Protein AF-A0A960R6U6-F1 (afdb_monomer_lite)

Structure (mmCIF, N/CA/C/O backbone):
data_AF-A0A960R6U6-F1
#
_entry.id   AF-A0A960R6U6-F1
#
loop_
_atom_site.group_PDB
_atom_site.id
_atom_site.type_symbol
_atom_site.label_atom_id
_atom_site.label_alt_id
_atom_site.label_comp_id
_atom_site.label_asym_id
_atom_site.label_entity_id
_atom_site.label_seq_id
_atom_site.pdbx_PDB_ins_code
_atom_site.Cartn_x
_atom_site.Cartn_y
_atom_site.Cartn_z
_atom_site.occupancy
_atom_site.B_iso_or_equiv
_atom_site.auth_seq_id
_atom_site.auth_comp_id
_atom_site.auth_asym_id
_atom_site.auth_atom_id
_atom_site.pdbx_PDB_model_num
ATOM 1 N N . MET A 1 1 ? -36.074 -12.795 -2.463 1.00 51.84 1 MET A N 1
ATOM 2 C CA . MET A 1 1 ? -34.969 -11.813 -2.503 1.00 51.84 1 MET A CA 1
ATOM 3 C C . MET A 1 1 ? -33.714 -12.574 -2.916 1.00 51.84 1 MET A C 1
ATOM 5 O O . MET A 1 1 ? -33.350 -13.519 -2.230 1.00 51.84 1 MET A O 1
ATOM 9 N N . ASN A 1 2 ? -33.165 -12.317 -4.105 1.00 65.69 2 ASN A N 1
ATOM 10 C CA . ASN A 1 2 ? -32.231 -13.246 -4.756 1.00 65.69 2 ASN A CA 1
ATOM 11 C C . ASN A 1 2 ? -30.844 -13.198 -4.095 1.00 65.69 2 ASN A C 1
ATOM 13 O O . ASN A 1 2 ? -30.129 -12.212 -4.265 1.00 65.69 2 ASN A O 1
ATOM 17 N N . ARG A 1 3 ? -30.434 -14.285 -3.423 1.00 73.38 3 ARG A N 1
ATOM 18 C CA . ARG A 1 3 ? -29.100 -14.463 -2.800 1.00 73.38 3 ARG A CA 1
ATOM 19 C C . ARG A 1 3 ? -27.926 -14.078 -3.715 1.00 73.38 3 ARG A C 1
ATOM 21 O O . ARG A 1 3 ? -26.893 -13.628 -3.241 1.00 73.38 3 ARG A O 1
ATOM 28 N N . PHE A 1 4 ? -28.095 -14.205 -5.031 1.00 72.44 4 PHE A N 1
ATOM 29 C CA . PHE A 1 4 ? -27.105 -13.800 -6.032 1.00 72.44 4 PHE A CA 1
ATOM 30 C C . PHE A 1 4 ? -26.860 -12.278 -6.081 1.00 72.44 4 PHE A C 1
ATOM 32 O O . PHE A 1 4 ? -25.721 -11.839 -6.214 1.00 72.44 4 PHE A O 1
ATOM 39 N N . LEU A 1 5 ? -27.906 -11.459 -5.919 1.00 70.44 5 LEU A N 1
ATOM 40 C CA . LEU A 1 5 ? -27.789 -9.994 -5.875 1.00 70.44 5 LEU A CA 1
ATOM 41 C C . LEU A 1 5 ? -27.146 -9.512 -4.565 1.00 70.44 5 LEU A C 1
ATOM 43 O O . LEU A 1 5 ? -26.402 -8.531 -4.569 1.00 70.44 5 LEU A O 1
ATOM 47 N N . GLU A 1 6 ? -27.399 -10.210 -3.457 1.00 72.00 6 GLU A N 1
ATOM 48 C CA . GLU A 1 6 ? -26.725 -9.966 -2.174 1.00 72.00 6 GLU A CA 1
ATOM 49 C C . GLU A 1 6 ? -25.242 -10.345 -2.246 1.00 72.00 6 GLU A C 1
ATOM 51 O O . GLU A 1 6 ? -24.387 -9.565 -1.823 1.00 72.00 6 GLU A O 1
ATOM 56 N N . PHE A 1 7 ? -24.924 -11.478 -2.881 1.00 69.56 7 PHE A N 1
ATOM 57 C CA . PHE A 1 7 ? -23.548 -11.889 -3.147 1.00 69.56 7 PHE A CA 1
ATOM 58 C C . PHE A 1 7 ? -22.801 -10.847 -3.996 1.00 69.56 7 PHE A C 1
ATOM 60 O O . PHE A 1 7 ? -21.745 -10.372 -3.580 1.00 69.56 7 PHE A O 1
ATOM 67 N N . LEU A 1 8 ? -23.379 -10.386 -5.113 1.00 65.94 8 LEU A N 1
ATOM 68 C CA . LEU A 1 8 ? -22.779 -9.330 -5.944 1.00 65.94 8 LEU A CA 1
ATOM 69 C C . LEU A 1 8 ? -22.563 -8.008 -5.189 1.00 65.94 8 LEU A C 1
ATOM 71 O O . LEU A 1 8 ? -21.566 -7.324 -5.420 1.00 65.94 8 LEU A O 1
ATOM 75 N N . ARG A 1 9 ? -23.466 -7.639 -4.273 1.00 65.69 9 ARG A N 1
ATOM 76 C CA . ARG A 1 9 ? -23.290 -6.446 -3.428 1.00 65.69 9 ARG A CA 1
ATOM 77 C C . ARG A 1 9 ? -22.160 -6.605 -2.412 1.00 65.69 9 ARG A C 1
ATOM 79 O O . ARG A 1 9 ? -21.464 -5.628 -2.146 1.00 65.69 9 ARG A O 1
ATOM 86 N N . SER A 1 10 ? -21.943 -7.811 -1.890 1.00 69.19 10 SER A N 1
ATOM 87 C CA . SER A 1 10 ? -20.867 -8.099 -0.930 1.00 69.19 10 SER A CA 1
ATOM 88 C C . SER A 1 10 ? -19.456 -8.032 -1.541 1.00 69.19 10 SER A C 1
ATOM 90 O O . SER A 1 10 ? -18.484 -7.780 -0.832 1.00 69.19 10 SER A O 1
ATOM 92 N N . ILE A 1 11 ? -19.342 -8.166 -2.868 1.00 68.38 11 ILE A N 1
ATOM 93 C CA . ILE A 1 11 ? -18.068 -8.086 -3.598 1.00 68.38 11 ILE A CA 1
ATOM 94 C C . ILE A 1 11 ? -17.508 -6.653 -3.630 1.00 68.38 11 ILE A C 1
ATOM 96 O O . ILE A 1 11 ? -16.293 -6.476 -3.639 1.00 68.38 11 ILE A O 1
ATOM 100 N N . GLY A 1 12 ? -18.359 -5.620 -3.615 1.00 67.12 12 GLY A N 1
ATOM 101 C CA . GLY A 1 12 ? -17.920 -4.216 -3.682 1.00 67.12 12 GLY A CA 1
ATOM 102 C C . GLY A 1 12 ? -16.898 -3.849 -2.595 1.00 67.12 12 GLY A C 1
ATOM 103 O O . GLY A 1 12 ? -15.771 -3.488 -2.939 1.00 67.12 12 GLY A O 1
ATOM 104 N N . PRO A 1 13 ? -17.238 -4.012 -1.303 1.00 68.00 13 PRO A N 1
ATOM 105 C CA . PRO A 1 13 ? -16.305 -3.797 -0.198 1.00 68.00 13 PRO A CA 1
ATOM 106 C C . PRO A 1 13 ? -15.056 -4.680 -0.286 1.00 68.00 13 PRO A C 1
ATOM 108 O O . PRO A 1 13 ? -13.956 -4.209 -0.010 1.00 68.00 13 PRO A O 1
ATOM 111 N N . ALA A 1 14 ? -15.199 -5.936 -0.724 1.00 69.75 14 ALA A N 1
ATOM 112 C CA . ALA A 1 14 ? -14.076 -6.863 -0.855 1.00 69.75 14 ALA A CA 1
ATOM 113 C C . ALA A 1 14 ? -13.055 -6.404 -1.910 1.00 69.75 14 ALA A C 1
ATOM 115 O O . ALA A 1 14 ? -11.854 -6.492 -1.666 1.00 69.75 14 ALA A O 1
ATOM 116 N N . ILE A 1 15 ? -13.508 -5.856 -3.045 1.00 67.81 15 ILE A N 1
ATOM 117 C CA . ILE A 1 15 ? -12.610 -5.300 -4.069 1.00 67.81 15 ILE A CA 1
ATOM 118 C C . ILE A 1 15 ? -11.857 -4.084 -3.526 1.00 67.81 15 ILE A C 1
ATOM 120 O O . ILE A 1 15 ? -10.665 -3.955 -3.783 1.00 67.81 15 ILE A O 1
ATOM 124 N N . ILE A 1 16 ? -12.514 -3.205 -2.761 1.00 68.44 16 ILE A N 1
ATOM 125 C CA . ILE A 1 16 ? -11.842 -2.040 -2.160 1.00 68.44 16 ILE A CA 1
ATOM 126 C C . ILE A 1 16 ? -10.756 -2.504 -1.185 1.00 68.44 16 ILE A C 1
ATOM 128 O O . ILE A 1 16 ? -9.637 -2.000 -1.228 1.00 68.44 16 ILE A O 1
ATOM 132 N N . VAL A 1 17 ? -11.061 -3.491 -0.338 1.00 71.31 17 VAL A N 1
ATOM 133 C CA . VAL A 1 17 ? -10.084 -4.059 0.600 1.00 71.31 17 VAL A CA 1
ATOM 134 C C . VAL A 1 17 ? -8.921 -4.706 -0.157 1.00 71.31 17 VAL A C 1
ATOM 136 O O . VAL A 1 17 ? -7.767 -4.433 0.162 1.00 71.31 17 VAL A O 1
ATOM 139 N N . ALA A 1 18 ? -9.195 -5.485 -1.205 1.00 70.12 18 ALA A N 1
ATOM 140 C CA . ALA A 1 18 ? -8.156 -6.077 -2.046 1.00 70.12 18 ALA A CA 1
ATOM 141 C C . ALA A 1 18 ? -7.282 -5.011 -2.732 1.00 70.12 18 ALA A C 1
ATOM 143 O O . ALA A 1 18 ? -6.064 -5.144 -2.760 1.00 70.12 18 ALA A O 1
ATOM 144 N N . ALA A 1 19 ? -7.884 -3.927 -3.224 1.00 68.38 19 ALA A N 1
ATOM 145 C CA . ALA A 1 19 ? -7.187 -2.815 -3.867 1.00 68.38 19 ALA A CA 1
ATOM 146 C C . ALA A 1 19 ? -6.224 -2.084 -2.926 1.00 68.38 19 ALA A C 1
ATOM 148 O O . ALA A 1 19 ? -5.118 -1.726 -3.320 1.00 68.38 19 ALA A O 1
ATOM 149 N N . VAL A 1 20 ? -6.648 -1.859 -1.679 1.00 69.56 20 VAL A N 1
ATOM 150 C CA . VAL A 1 20 ? -5.822 -1.199 -0.658 1.00 69.56 20 VAL A CA 1
ATOM 151 C C . VAL A 1 20 ? -4.625 -2.070 -0.279 1.00 69.56 20 VAL A C 1
ATOM 153 O O . VAL A 1 20 ? -3.528 -1.557 -0.064 1.00 69.56 20 VAL A O 1
ATOM 156 N N . VAL A 1 21 ? -4.823 -3.385 -0.212 1.00 70.88 21 VAL A N 1
ATOM 157 C CA . VAL A 1 21 ? -3.780 -4.330 0.197 1.00 70.88 21 VAL A CA 1
ATOM 158 C C . VAL A 1 21 ? -2.798 -4.623 -0.949 1.00 70.88 21 VAL A C 1
ATOM 160 O O . VAL A 1 21 ? -1.582 -4.633 -0.747 1.00 70.88 21 VAL A O 1
ATOM 163 N N . CYS A 1 22 ? -3.296 -4.786 -2.174 1.00 71.06 22 CYS A N 1
ATOM 164 C CA . CYS A 1 22 ? -2.497 -4.933 -3.394 1.00 71.06 22 CYS A CA 1
ATOM 165 C C . CYS A 1 22 ? -2.183 -3.569 -4.031 1.00 71.06 22 CYS A C 1
ATOM 167 O O . CYS A 1 22 ? -2.455 -3.344 -5.210 1.00 71.06 22 CYS A O 1
ATOM 169 N N . GLY A 1 23 ? -1.642 -2.645 -3.234 1.00 75.81 23 GLY A N 1
ATOM 170 C CA . GLY A 1 23 ? -1.253 -1.318 -3.704 1.00 75.81 23 GLY A CA 1
ATOM 171 C C . GLY A 1 23 ? -0.111 -1.332 -4.737 1.00 75.81 23 GLY A C 1
ATOM 172 O O . GLY A 1 23 ? 0.584 -2.335 -4.914 1.00 75.81 23 GLY A O 1
ATOM 173 N N . PRO A 1 24 ? 0.151 -0.194 -5.402 1.00 77.44 24 PRO A N 1
ATOM 174 C CA . PRO A 1 24 ? 1.217 -0.082 -6.400 1.00 77.44 24 PRO A CA 1
ATOM 175 C C . PRO A 1 24 ? 2.609 -0.397 -5.821 1.00 77.44 24 PRO A C 1
ATOM 177 O O . PRO A 1 24 ? 3.451 -0.951 -6.527 1.00 77.44 24 PRO A O 1
ATOM 180 N N . GLY A 1 25 ? 2.840 -0.116 -4.531 1.00 81.69 25 GLY A N 1
ATOM 181 C CA . GLY A 1 25 ? 4.076 -0.472 -3.828 1.00 81.69 25 GLY A CA 1
ATOM 182 C C . GLY A 1 25 ? 4.341 -1.977 -3.786 1.00 81.69 25 GLY A C 1
ATOM 183 O O . GLY A 1 25 ? 5.440 -2.422 -4.123 1.00 81.69 25 GLY A O 1
ATOM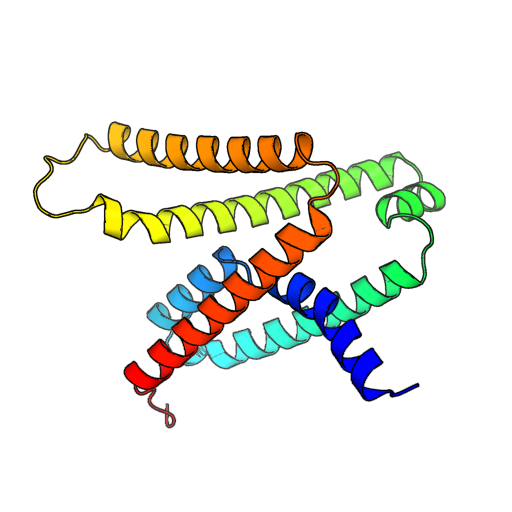 184 N N . SER A 1 26 ? 3.334 -2.781 -3.428 1.00 83.88 26 SER A N 1
ATOM 185 C CA . SER A 1 26 ? 3.486 -4.239 -3.374 1.00 83.88 26 SER A CA 1
ATOM 186 C C . SER A 1 26 ? 3.651 -4.838 -4.769 1.00 83.88 26 SER A C 1
ATOM 188 O O . SER A 1 26 ? 4.494 -5.713 -4.947 1.00 83.88 26 SER A O 1
ATOM 190 N N . MET A 1 27 ? 2.953 -4.304 -5.774 1.00 83.81 27 MET A N 1
ATOM 191 C CA . MET A 1 27 ? 3.121 -4.712 -7.174 1.00 83.81 27 MET A CA 1
ATOM 192 C C . MET A 1 27 ? 4.533 -4.448 -7.704 1.00 83.81 27 MET A C 1
ATOM 194 O O . MET A 1 27 ? 5.126 -5.334 -8.319 1.00 83.81 27 MET A O 1
ATOM 198 N N . LEU A 1 28 ? 5.100 -3.264 -7.441 1.00 85.00 28 LEU A N 1
ATOM 199 C CA . LEU A 1 28 ? 6.473 -2.945 -7.842 1.00 85.00 28 LEU A CA 1
ATOM 200 C C . LEU A 1 28 ? 7.475 -3.906 -7.190 1.00 85.00 28 LEU A C 1
ATOM 202 O O . LEU A 1 28 ? 8.363 -4.428 -7.864 1.00 85.00 28 LEU A O 1
ATOM 206 N N . MET A 1 29 ? 7.318 -4.162 -5.890 1.00 84.50 29 MET A N 1
ATOM 207 C CA . MET A 1 29 ? 8.198 -5.072 -5.158 1.00 84.50 29 MET A CA 1
ATOM 208 C C . MET A 1 29 ? 8.081 -6.511 -5.664 1.00 84.50 29 MET A C 1
ATOM 210 O O . MET A 1 29 ? 9.107 -7.154 -5.865 1.00 84.50 29 MET A O 1
ATOM 214 N N . SER A 1 30 ? 6.872 -7.009 -5.932 1.00 85.31 30 SER A N 1
ATOM 215 C CA . SER A 1 30 ? 6.671 -8.345 -6.506 1.00 85.31 30 SER A CA 1
ATOM 216 C C . SER A 1 30 ? 7.303 -8.476 -7.893 1.00 85.31 30 SER A C 1
ATOM 218 O O . SER A 1 30 ? 8.001 -9.459 -8.142 1.00 85.31 30 SER A O 1
ATOM 220 N N . SER A 1 31 ? 7.143 -7.476 -8.763 1.00 86.44 31 SER A N 1
ATOM 221 C CA . SER A 1 31 ? 7.782 -7.458 -10.087 1.00 86.44 31 SER A CA 1
ATOM 222 C C . SER A 1 31 ? 9.308 -7.415 -9.988 1.00 86.44 31 SER A C 1
ATOM 224 O O . SER A 1 31 ? 9.992 -8.162 -10.683 1.00 86.44 31 SER A O 1
ATOM 226 N N . LYS A 1 32 ? 9.857 -6.594 -9.081 1.00 88.00 32 LYS A N 1
ATOM 227 C CA . LYS A 1 32 ? 11.305 -6.512 -8.842 1.00 88.00 32 LYS A CA 1
ATOM 228 C C . LYS A 1 32 ? 11.863 -7.830 -8.302 1.00 88.00 32 LYS A C 1
ATOM 230 O O . LYS A 1 32 ? 12.899 -8.291 -8.769 1.00 88.00 32 LYS A O 1
ATOM 235 N N . THR A 1 33 ? 11.178 -8.452 -7.347 1.00 87.62 33 THR A N 1
ATOM 236 C CA . THR A 1 33 ? 11.568 -9.758 -6.803 1.00 87.62 33 THR A CA 1
ATOM 237 C C . THR A 1 33 ? 11.526 -10.838 -7.882 1.00 87.62 33 THR A C 1
ATOM 239 O O . THR A 1 33 ? 12.472 -11.613 -7.977 1.00 87.62 33 THR A O 1
ATOM 242 N N . GLY A 1 34 ? 10.495 -10.859 -8.732 1.00 86.69 34 GLY A N 1
ATOM 243 C CA . GLY A 1 34 ? 10.419 -11.783 -9.869 1.00 86.69 34 GLY A CA 1
ATOM 244 C C . GLY A 1 34 ? 11.543 -11.569 -10.887 1.00 86.69 34 GLY A C 1
ATOM 245 O O . GLY A 1 34 ? 12.114 -12.537 -11.376 1.00 86.69 34 GLY A O 1
ATOM 246 N N . ALA A 1 35 ? 11.928 -10.318 -11.149 1.00 87.25 35 ALA A N 1
ATOM 247 C CA . ALA A 1 35 ? 13.044 -10.004 -12.041 1.00 87.25 35 ALA A CA 1
ATOM 248 C C . ALA A 1 35 ? 14.410 -10.451 -11.485 1.00 87.25 35 ALA A C 1
ATOM 250 O O . ALA A 1 35 ? 15.286 -10.827 -12.257 1.00 87.25 35 ALA A O 1
ATOM 251 N N . ILE A 1 36 ? 14.601 -10.411 -10.160 1.00 90.00 36 ILE A N 1
ATOM 252 C CA . ILE A 1 36 ? 15.875 -10.770 -9.513 1.00 90.00 36 ILE A CA 1
ATOM 253 C C . ILE A 1 36 ? 15.976 -12.279 -9.245 1.00 90.00 36 ILE A C 1
ATOM 255 O O . ILE A 1 36 ? 17.023 -12.872 -9.482 1.00 90.00 36 ILE A O 1
ATOM 259 N N . TYR A 1 37 ? 14.910 -12.897 -8.730 1.00 87.06 37 TYR A N 1
ATOM 260 C CA . TYR A 1 37 ? 14.922 -14.278 -8.223 1.00 87.06 37 TYR A CA 1
ATOM 261 C C . TYR A 1 37 ? 14.169 -15.278 -9.114 1.00 87.06 37 TYR A C 1
ATOM 263 O O . TYR A 1 37 ? 14.126 -16.471 -8.800 1.00 87.06 37 TYR A O 1
ATOM 271 N N . GLY A 1 38 ? 13.547 -14.823 -10.206 1.00 85.50 38 GLY A N 1
ATOM 272 C CA . GLY A 1 38 ? 12.728 -15.670 -11.070 1.00 85.50 38 GLY A CA 1
ATOM 273 C C . GLY A 1 38 ? 11.610 -16.374 -10.293 1.00 85.50 38 GLY A C 1
ATOM 274 O O . GLY A 1 38 ? 10.927 -15.773 -9.461 1.00 85.50 38 GLY A O 1
ATOM 275 N N . TYR A 1 39 ? 11.447 -17.675 -10.536 1.00 85.88 39 TYR A N 1
ATOM 276 C CA . TYR A 1 39 ? 10.389 -18.498 -9.937 1.00 85.88 39 TYR A CA 1
ATOM 277 C C . TYR A 1 39 ? 10.690 -19.011 -8.522 1.00 85.88 39 TYR A C 1
ATOM 279 O O . TYR A 1 39 ? 9.791 -19.506 -7.839 1.00 85.88 39 TYR A O 1
ATOM 287 N N . GLN A 1 40 ? 11.918 -18.832 -8.024 1.00 87.06 40 GLN A N 1
ATOM 288 C CA . GLN A 1 40 ? 12.352 -19.390 -6.735 1.00 87.06 40 GLN A CA 1
ATOM 289 C C . GLN A 1 40 ? 11.540 -18.869 -5.538 1.00 87.06 40 GLN A C 1
ATOM 291 O O . GLN A 1 40 ? 11.445 -19.540 -4.512 1.00 87.06 40 GLN A O 1
ATOM 296 N N . MET A 1 41 ? 10.941 -17.680 -5.663 1.00 87.88 41 MET A N 1
ATOM 297 C CA . MET A 1 41 ? 10.210 -17.004 -4.584 1.00 87.88 41 MET A CA 1
ATOM 298 C C . MET A 1 41 ? 8.684 -17.148 -4.686 1.00 87.88 41 MET A C 1
ATOM 300 O O . MET A 1 41 ? 7.964 -16.548 -3.884 1.00 87.88 41 MET A O 1
ATOM 304 N N . ILE A 1 42 ? 8.160 -17.955 -5.621 1.00 87.38 42 ILE A N 1
ATOM 305 C CA . ILE A 1 42 ? 6.705 -18.162 -5.758 1.00 87.38 42 ILE A CA 1
ATOM 306 C C . ILE A 1 42 ? 6.101 -18.712 -4.462 1.00 87.38 42 ILE A C 1
ATOM 308 O O . ILE A 1 42 ? 5.049 -18.245 -4.027 1.00 87.38 42 ILE A O 1
ATOM 312 N N . TRP A 1 43 ? 6.766 -19.665 -3.805 1.00 89.31 43 TRP A N 1
ATOM 313 C CA . TRP A 1 43 ? 6.256 -20.248 -2.561 1.00 89.31 43 TRP A CA 1
ATOM 314 C C . TRP A 1 43 ? 6.121 -19.200 -1.442 1.00 89.31 43 TRP A C 1
ATOM 316 O O . TRP A 1 43 ? 5.160 -19.246 -0.672 1.00 89.31 43 TRP A O 1
ATOM 326 N N . VAL A 1 44 ? 7.027 -18.212 -1.392 1.00 90.38 44 VAL A N 1
ATOM 327 C CA . VAL A 1 44 ? 6.964 -17.089 -0.442 1.00 90.38 44 VAL A CA 1
ATOM 328 C C . VAL A 1 44 ? 5.751 -16.217 -0.740 1.00 90.38 44 VAL A C 1
ATOM 330 O O . VAL A 1 44 ? 5.043 -15.819 0.183 1.00 90.38 44 VAL A O 1
ATOM 333 N N . LEU A 1 45 ? 5.474 -15.951 -2.022 1.00 87.25 45 LEU A N 1
ATOM 334 C CA . LEU A 1 45 ? 4.309 -15.175 -2.447 1.00 87.25 45 LEU A CA 1
ATOM 335 C C . LEU A 1 45 ? 2.997 -15.869 -2.051 1.00 87.25 45 LEU A C 1
ATOM 337 O O . LEU A 1 45 ? 2.093 -15.216 -1.531 1.00 87.25 45 LEU A O 1
ATOM 341 N N . VAL A 1 46 ? 2.910 -17.188 -2.245 1.00 89.88 46 VAL A N 1
ATOM 342 C CA . VAL A 1 46 ? 1.740 -17.990 -1.847 1.00 89.88 46 VAL A CA 1
ATOM 343 C C . VAL A 1 46 ? 1.546 -17.946 -0.331 1.00 89.88 46 VAL A C 1
ATOM 345 O O . VAL A 1 46 ? 0.440 -17.680 0.143 1.00 89.88 46 VAL A O 1
ATOM 348 N N . LEU A 1 47 ? 2.616 -18.143 0.441 1.00 92.56 47 LEU A N 1
ATOM 349 C CA . LEU A 1 47 ? 2.555 -18.079 1.901 1.00 92.56 47 LEU A CA 1
ATOM 350 C C . LEU A 1 47 ? 2.149 -16.679 2.389 1.00 92.56 47 LEU A C 1
ATOM 352 O O . LEU A 1 47 ? 1.274 -16.555 3.248 1.00 92.56 47 LEU A O 1
ATOM 356 N N . ALA A 1 48 ? 2.710 -15.623 1.798 1.00 89.12 48 ALA A N 1
ATOM 357 C CA . ALA A 1 48 ? 2.337 -14.244 2.095 1.00 89.12 48 ALA A CA 1
ATOM 358 C C . ALA A 1 48 ? 0.856 -13.971 1.788 1.00 89.12 48 ALA A C 1
ATOM 360 O O . ALA A 1 48 ? 0.177 -13.336 2.596 1.00 89.12 48 ALA A O 1
ATOM 361 N N . ALA A 1 49 ? 0.328 -14.494 0.677 1.00 87.25 49 ALA A N 1
ATOM 362 C CA . ALA A 1 49 ? -1.081 -14.358 0.316 1.00 87.25 49 ALA A CA 1
ATOM 363 C C . ALA A 1 49 ? -2.013 -15.057 1.322 1.00 87.25 49 ALA A C 1
ATOM 365 O O . ALA A 1 49 ? -3.043 -14.495 1.697 1.00 87.25 49 ALA A O 1
ATOM 366 N N . ILE A 1 50 ? -1.644 -16.243 1.818 1.00 91.00 50 ILE A N 1
ATOM 367 C CA . ILE A 1 50 ? -2.424 -16.970 2.836 1.00 91.00 50 ILE A CA 1
ATOM 368 C C . ILE A 1 50 ? -2.441 -16.208 4.167 1.00 91.00 50 ILE A C 1
ATOM 370 O O . ILE A 1 50 ? -3.499 -16.050 4.791 1.00 91.00 50 ILE A O 1
ATOM 374 N N . LEU A 1 51 ? -1.281 -15.712 4.607 1.00 91.38 51 LEU A N 1
ATOM 375 C CA . LEU A 1 51 ? -1.179 -14.911 5.828 1.00 91.38 51 LEU A CA 1
ATOM 376 C C . LEU A 1 51 ? -2.000 -13.624 5.710 1.00 91.38 51 LEU A C 1
ATOM 378 O O . LEU A 1 51 ? -2.781 -13.296 6.604 1.00 91.38 51 LEU A O 1
ATOM 382 N N . MET A 1 52 ? -1.881 -12.938 4.577 1.00 88.56 52 MET A N 1
ATOM 383 C CA . MET A 1 52 ? -2.641 -11.734 4.262 1.00 88.56 52 MET A CA 1
ATOM 384 C C . MET A 1 52 ? -4.149 -11.991 4.282 1.00 88.56 52 MET A C 1
ATOM 386 O O . MET A 1 52 ? -4.881 -11.263 4.951 1.00 88.56 52 MET A O 1
ATOM 390 N N . TRP A 1 53 ? -4.616 -13.051 3.618 1.00 87.12 53 TRP A N 1
ATOM 391 C CA . TRP A 1 53 ? -6.024 -13.448 3.630 1.00 87.12 53 TRP A CA 1
ATOM 392 C C . TRP A 1 53 ? -6.534 -13.655 5.059 1.00 87.12 53 TRP A C 1
ATOM 394 O O . TRP A 1 53 ? -7.570 -13.113 5.446 1.00 87.12 53 TRP A O 1
ATOM 404 N N . SER A 1 54 ? -5.776 -14.398 5.867 1.00 90.06 54 SER A N 1
ATOM 405 C CA . SER A 1 54 ? -6.133 -14.707 7.255 1.00 90.06 54 SER A CA 1
ATOM 406 C C . SER A 1 54 ? -6.268 -13.435 8.102 1.00 90.06 54 SER A C 1
ATOM 408 O O . SER A 1 54 ? -7.246 -13.274 8.837 1.00 90.06 54 SER A O 1
ATOM 410 N N . MET A 1 55 ? -5.335 -12.491 7.942 1.00 88.94 55 MET A N 1
ATOM 411 C CA . MET A 1 55 ? -5.348 -11.203 8.645 1.00 88.94 55 MET A CA 1
ATOM 412 C C . MET A 1 55 ? -6.500 -10.296 8.204 1.00 88.94 55 MET A C 1
ATOM 414 O O . MET A 1 55 ? -7.132 -9.653 9.047 1.00 88.94 55 MET A O 1
ATOM 418 N N . VAL A 1 56 ? -6.821 -10.262 6.907 1.00 87.94 56 VAL A N 1
ATOM 419 C CA . VAL A 1 56 ? -7.956 -9.485 6.383 1.00 87.94 56 VAL A CA 1
ATOM 420 C C . VAL A 1 56 ? -9.278 -10.034 6.916 1.00 87.94 56 VAL A C 1
ATOM 422 O O . VAL A 1 56 ? -10.117 -9.261 7.378 1.00 87.94 56 VAL A O 1
ATOM 425 N N . VAL A 1 57 ? -9.454 -11.360 6.925 1.00 86.81 57 VAL A N 1
ATOM 426 C CA . VAL A 1 57 ? -10.666 -11.997 7.465 1.00 86.81 57 VAL A CA 1
ATOM 427 C C . VAL A 1 57 ? -10.823 -11.711 8.958 1.00 86.81 57 VAL A C 1
ATOM 429 O O . VAL A 1 57 ? -11.925 -11.382 9.404 1.00 86.81 57 VAL A O 1
ATOM 432 N N . LEU A 1 58 ? -9.740 -11.796 9.734 1.00 89.12 58 LEU A N 1
ATOM 433 C CA . LEU A 1 58 ? -9.766 -11.459 11.157 1.00 89.12 58 LEU A CA 1
ATOM 434 C C . LEU A 1 58 ? -10.127 -9.984 11.378 1.00 89.12 58 LEU A C 1
ATOM 436 O O . LEU A 1 58 ? -11.000 -9.684 12.190 1.00 89.12 58 LEU A O 1
ATOM 440 N N . SER A 1 59 ? -9.514 -9.078 10.617 1.00 86.12 59 SER A N 1
ATOM 441 C CA . SER A 1 59 ? -9.778 -7.636 10.710 1.00 86.12 59 SER A CA 1
ATOM 442 C C . SER A 1 59 ? -11.227 -7.300 10.359 1.00 86.12 59 SER A C 1
ATOM 444 O O . SER A 1 59 ? -11.865 -6.518 11.060 1.00 86.12 59 SER A O 1
ATOM 446 N N . ALA A 1 60 ? -11.780 -7.938 9.322 1.00 84.62 60 ALA A N 1
ATOM 447 C CA . ALA A 1 60 ? -13.180 -7.779 8.942 1.00 84.62 60 ALA A CA 1
ATOM 448 C C . ALA A 1 60 ? -14.129 -8.266 10.048 1.00 84.62 60 ALA A C 1
ATOM 450 O O . ALA A 1 60 ? -15.105 -7.590 10.360 1.00 84.62 60 ALA A O 1
ATOM 451 N N . ARG A 1 61 ? -13.828 -9.406 10.685 1.00 86.69 61 ARG A N 1
ATOM 452 C CA . ARG A 1 61 ? -14.617 -9.911 11.821 1.00 86.69 61 ARG A CA 1
ATOM 453 C C . ARG A 1 61 ? -14.565 -8.959 13.010 1.00 86.69 61 ARG A C 1
ATOM 455 O O . ARG A 1 61 ? -15.613 -8.633 13.557 1.00 86.69 61 ARG A O 1
ATOM 462 N N . LEU A 1 62 ? -13.378 -8.480 13.378 1.00 86.38 62 LEU A N 1
ATOM 463 C CA . LEU A 1 62 ? -13.224 -7.520 14.472 1.00 86.38 62 LEU A CA 1
ATOM 464 C C . LEU A 1 62 ? -13.987 -6.215 14.198 1.00 86.38 62 LEU A C 1
ATOM 466 O O . LEU A 1 62 ? -14.633 -5.696 15.103 1.00 86.38 62 LEU A O 1
ATOM 470 N N . GLY A 1 63 ? -13.974 -5.730 12.953 1.00 84.56 63 GLY A N 1
ATOM 471 C CA . GLY A 1 63 ? -14.710 -4.528 12.550 1.00 84.56 63 GLY A CA 1
ATOM 472 C C . GLY A 1 63 ? -16.236 -4.672 12.552 1.00 84.56 63 GLY A C 1
ATOM 473 O O . GLY A 1 63 ? -16.927 -3.662 12.600 1.00 84.56 63 GLY A O 1
ATOM 474 N N . VAL A 1 64 ? -16.767 -5.899 12.502 1.00 85.31 64 VAL A N 1
ATOM 475 C CA . VAL A 1 64 ? -18.214 -6.168 12.608 1.00 85.31 64 VAL A CA 1
ATOM 476 C C . VAL A 1 64 ? -18.636 -6.434 14.056 1.00 85.31 64 VAL A C 1
ATOM 478 O O . VAL A 1 64 ? -19.761 -6.119 14.428 1.00 85.31 64 VAL A O 1
ATOM 481 N N . VAL A 1 65 ? -17.759 -7.029 14.870 1.00 88.31 65 VAL A N 1
ATOM 482 C CA . VAL A 1 65 ? -18.067 -7.417 16.258 1.00 88.31 65 VAL A CA 1
ATOM 483 C C . VAL A 1 65 ? -17.990 -6.234 17.226 1.00 88.31 65 VAL A C 1
ATOM 485 O O . VAL A 1 65 ? -18.765 -6.183 18.178 1.00 88.31 65 VAL A O 1
ATOM 488 N N . HIS A 1 66 ? -17.063 -5.298 17.015 1.00 83.81 66 HIS A N 1
ATOM 489 C CA . HIS A 1 66 ? -16.897 -4.142 17.894 1.00 83.81 66 HIS A CA 1
ATOM 490 C C . HIS A 1 66 ? -17.646 -2.917 17.359 1.00 83.81 66 HIS A C 1
ATOM 492 O O . HIS A 1 66 ? -17.491 -2.545 16.200 1.00 83.81 66 HIS A O 1
ATOM 498 N N . GLU A 1 67 ? -18.413 -2.249 18.225 1.00 78.44 67 GLU A N 1
ATOM 499 C CA . GLU A 1 67 ? -19.124 -1.004 17.883 1.00 78.44 67 GLU A CA 1
ATOM 500 C C . GLU A 1 67 ? -18.185 0.212 17.792 1.00 78.44 67 GLU A C 1
ATOM 502 O O . GLU A 1 67 ? -18.484 1.197 17.117 1.00 78.44 67 GLU A O 1
ATOM 507 N N . HIS A 1 68 ? -17.028 0.142 18.456 1.00 82.94 68 HIS A N 1
ATOM 508 C CA . HIS A 1 68 ? -16.013 1.191 18.465 1.00 82.94 68 HIS A CA 1
ATOM 509 C C . HIS A 1 68 ? -14.788 0.810 17.628 1.00 82.94 68 HIS A C 1
ATOM 511 O O . HIS A 1 68 ? -14.532 -0.359 17.342 1.00 82.94 68 HIS A O 1
ATOM 517 N N . THR A 1 69 ? -13.976 1.809 17.270 1.00 84.31 69 THR A N 1
ATOM 518 C CA . THR A 1 69 ? -12.700 1.559 16.588 1.00 84.31 69 THR A CA 1
ATOM 519 C C . THR A 1 69 ? -11.767 0.731 17.474 1.00 84.31 69 THR A C 1
ATOM 521 O O . THR A 1 69 ? -11.799 0.830 18.701 1.00 84.31 69 THR A O 1
ATOM 524 N N . LEU A 1 70 ? -10.883 -0.058 16.858 1.00 84.56 70 LEU A N 1
ATOM 525 C CA . LEU A 1 70 ? -9.951 -0.932 17.585 1.00 84.56 70 LEU A CA 1
ATOM 526 C C . LEU A 1 70 ? -9.087 -0.166 18.599 1.00 84.56 70 LEU A C 1
ATOM 528 O O . LEU A 1 70 ? -8.837 -0.651 19.698 1.00 84.56 70 LEU A O 1
ATOM 532 N N . LEU A 1 71 ? -8.671 1.056 18.253 1.00 85.12 71 LEU A N 1
ATOM 533 C CA . LEU A 1 71 ? -7.908 1.935 19.143 1.00 85.12 71 LEU A CA 1
ATOM 534 C C . LEU A 1 71 ? -8.745 2.445 20.322 1.00 85.12 71 LEU A C 1
ATOM 536 O O . LEU A 1 71 ? -8.223 2.585 21.427 1.00 85.12 71 LEU A O 1
ATOM 540 N N . GLN A 1 72 ? -10.036 2.700 20.107 1.00 85.56 72 GLN A N 1
ATOM 541 C CA . GLN A 1 72 ? -10.951 3.116 21.166 1.00 85.56 72 GLN A CA 1
ATOM 542 C C . GLN A 1 72 ? -11.217 1.965 22.141 1.00 85.56 72 GLN A C 1
ATOM 544 O O . GLN A 1 72 ? -11.166 2.160 23.353 1.00 85.56 72 GLN A O 1
ATOM 549 N N . GLU A 1 73 ? -11.431 0.755 21.622 1.00 87.56 73 GLU A N 1
ATOM 550 C CA . GLU A 1 73 ? -11.612 -0.442 22.447 1.00 87.56 73 GLU A CA 1
ATOM 551 C C . GLU A 1 73 ? -10.348 -0.746 23.266 1.00 87.56 73 GLU A C 1
ATOM 553 O O . GLU A 1 73 ? -10.423 -1.066 24.455 1.00 87.56 73 GLU A O 1
ATOM 558 N N . LEU A 1 74 ? -9.172 -0.547 22.663 1.00 87.62 74 LEU A N 1
ATOM 559 C CA . LEU A 1 74 ? -7.889 -0.655 23.348 1.00 87.62 74 LEU A CA 1
ATOM 560 C C . LEU A 1 74 ? -7.749 0.385 24.469 1.00 87.62 74 LEU A C 1
ATOM 562 O O . LEU A 1 74 ? -7.320 0.044 25.572 1.00 87.62 74 LEU A O 1
ATOM 566 N N . ALA A 1 75 ? -8.155 1.633 24.220 1.00 88.62 75 ALA A N 1
ATOM 567 C CA . ALA A 1 75 ? -8.138 2.694 25.225 1.00 88.62 75 ALA A CA 1
ATOM 568 C C . ALA A 1 75 ? -9.093 2.408 26.393 1.00 88.62 75 ALA A C 1
ATOM 570 O O . ALA A 1 75 ? -8.751 2.700 27.539 1.00 88.62 75 ALA A O 1
ATOM 571 N N . ASN A 1 76 ? -10.254 1.814 26.111 1.00 88.38 76 ASN A N 1
ATOM 572 C CA . ASN A 1 76 ? -11.251 1.460 27.120 1.00 88.38 76 ASN A CA 1
ATOM 573 C C . ASN A 1 76 ? -10.790 0.294 28.012 1.00 88.38 76 ASN A C 1
ATOM 575 O O . ASN A 1 76 ? -11.088 0.294 29.204 1.00 88.38 76 ASN A O 1
ATOM 579 N N . ARG A 1 77 ? -10.060 -0.689 27.462 1.00 88.25 77 ARG A N 1
ATOM 580 C CA . ARG A 1 77 ? -9.629 -1.893 28.205 1.00 88.25 77 ARG A CA 1
ATOM 581 C C . ARG A 1 77 ? -8.263 -1.775 28.874 1.00 88.25 77 ARG A C 1
ATOM 583 O O . ARG A 1 77 ? -8.096 -2.266 29.983 1.00 88.25 77 ARG A O 1
ATOM 590 N N . LEU A 1 78 ? -7.285 -1.171 28.197 1.00 87.38 78 LEU A N 1
ATOM 591 C CA . LEU A 1 78 ? -5.888 -1.081 28.657 1.00 87.38 78 LEU A CA 1
ATOM 592 C C . LEU A 1 78 ? -5.467 0.339 29.058 1.00 87.38 78 LEU A C 1
ATOM 594 O O . LEU A 1 78 ? -4.342 0.553 29.510 1.00 87.38 78 LEU A O 1
ATOM 598 N N . GLY A 1 79 ? -6.366 1.312 28.918 1.00 89.06 79 GLY A N 1
ATOM 599 C CA . GLY A 1 79 ? -6.111 2.706 29.245 1.00 89.06 79 GLY A CA 1
ATOM 600 C C . GLY A 1 79 ? -5.515 3.511 28.087 1.00 89.06 79 GLY A C 1
ATOM 601 O O . GLY A 1 79 ? -4.890 3.004 27.152 1.00 89.06 79 GLY A O 1
ATOM 602 N N . ARG A 1 80 ? -5.687 4.834 28.181 1.00 88.94 80 ARG A N 1
ATOM 603 C CA . ARG A 1 80 ? -5.239 5.814 27.178 1.00 88.94 80 ARG A CA 1
ATOM 604 C C . ARG A 1 80 ? -3.731 5.795 26.859 1.00 88.94 80 ARG A C 1
ATOM 606 O O . ARG A 1 80 ? -3.421 5.977 25.683 1.00 88.94 80 ARG A O 1
ATOM 613 N N . PRO A 1 81 ? -2.787 5.582 27.805 1.00 89.75 81 PRO A N 1
ATOM 614 C CA . PRO A 1 81 ? -1.362 5.616 27.463 1.00 89.75 81 PRO A CA 1
ATOM 615 C C . PRO A 1 81 ? -0.940 4.439 26.573 1.00 89.75 81 PRO A C 1
ATOM 617 O O . PRO A 1 81 ? -0.185 4.631 25.623 1.00 89.75 81 PRO A O 1
ATOM 620 N N . VAL A 1 82 ? -1.479 3.239 26.815 1.00 90.38 82 VAL A N 1
ATOM 621 C CA . VAL A 1 82 ? -1.198 2.056 25.984 1.00 90.38 82 VAL A CA 1
ATOM 622 C C . VAL A 1 82 ? -1.796 2.232 24.590 1.00 90.38 82 VAL A C 1
ATOM 624 O O . VAL A 1 82 ? -1.131 1.968 23.590 1.00 90.38 82 VAL A O 1
ATOM 627 N N . ALA A 1 83 ? -3.023 2.753 24.506 1.00 89.81 83 ALA A N 1
ATOM 628 C CA . ALA A 1 83 ? -3.655 3.036 23.223 1.00 89.81 83 ALA A CA 1
ATOM 629 C C . ALA A 1 83 ? -2.903 4.097 22.406 1.00 89.81 83 ALA A C 1
ATOM 631 O O . ALA A 1 83 ? -2.794 3.958 21.190 1.00 89.81 83 ALA A O 1
ATOM 632 N N . ALA A 1 84 ? -2.339 5.119 23.057 1.00 89.75 84 ALA A N 1
ATOM 633 C CA . ALA A 1 84 ? -1.510 6.117 22.388 1.00 89.75 84 ALA A CA 1
ATOM 634 C C . ALA A 1 84 ? -0.218 5.502 21.826 1.00 89.75 84 ALA A C 1
ATOM 636 O O . ALA A 1 84 ? 0.116 5.755 20.671 1.00 89.75 84 ALA A O 1
ATOM 637 N N . LEU A 1 85 ? 0.468 4.650 22.597 1.00 93.44 85 LEU A N 1
ATOM 638 C CA . LEU A 1 85 ? 1.676 3.958 22.135 1.00 93.44 85 LEU A CA 1
ATOM 639 C C . LEU A 1 85 ? 1.389 3.086 20.904 1.00 93.44 85 LEU A C 1
ATOM 641 O O . LEU A 1 85 ? 2.091 3.180 19.896 1.00 93.44 85 LEU A O 1
ATOM 645 N N . VAL A 1 86 ? 0.326 2.278 20.962 1.00 92.12 86 VAL A N 1
ATOM 646 C CA . VAL A 1 86 ? -0.096 1.440 19.831 1.00 92.12 86 VAL A CA 1
ATOM 647 C C . VAL A 1 86 ? -0.528 2.300 18.644 1.00 92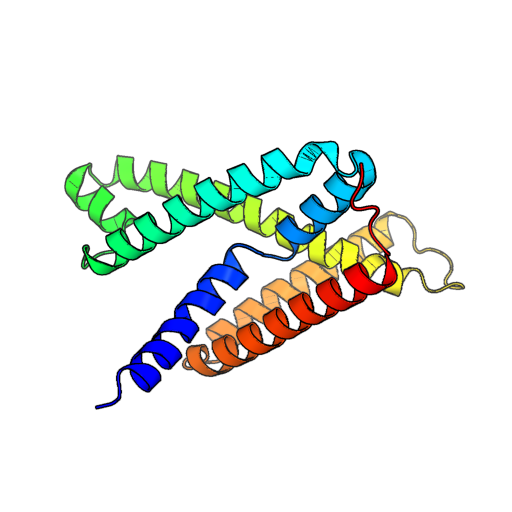.12 86 VAL A C 1
ATOM 649 O O . VAL A 1 86 ? -0.172 1.991 17.511 1.00 92.12 86 VAL A O 1
ATOM 652 N N . GLY A 1 87 ? -1.230 3.408 18.882 1.00 91.81 87 GLY A N 1
ATOM 653 C CA . GLY A 1 87 ? -1.618 4.358 17.840 1.00 91.81 87 GLY A CA 1
ATOM 654 C C . GLY A 1 87 ? -0.420 4.973 17.116 1.00 91.81 87 GLY A C 1
ATOM 655 O O . GLY A 1 87 ? -0.416 5.021 15.888 1.00 91.81 87 GLY A O 1
ATOM 656 N N . ILE A 1 88 ? 0.621 5.377 17.850 1.00 93.12 88 ILE A N 1
ATOM 657 C CA . ILE A 1 88 ? 1.867 5.899 17.268 1.00 93.12 88 ILE A CA 1
ATOM 658 C C . ILE A 1 88 ? 2.558 4.818 16.435 1.00 93.12 88 ILE A C 1
ATOM 660 O O . ILE A 1 88 ? 2.968 5.081 15.306 1.00 93.12 88 ILE A O 1
ATOM 664 N N . PHE A 1 89 ? 2.654 3.593 16.953 1.00 93.81 89 PHE A N 1
ATOM 665 C CA . PHE A 1 89 ? 3.253 2.488 16.208 1.00 93.81 89 PHE A CA 1
ATOM 666 C C . PHE A 1 89 ? 2.487 2.198 14.909 1.00 93.81 89 PHE A C 1
ATOM 668 O O . PHE A 1 89 ? 3.087 2.128 13.839 1.00 93.81 89 PHE A O 1
ATOM 675 N N . LEU A 1 90 ? 1.156 2.110 14.977 1.00 91.75 90 LEU A N 1
ATOM 676 C CA . LEU A 1 90 ? 0.305 1.920 13.801 1.00 91.75 90 LEU A CA 1
ATOM 677 C C . LEU A 1 90 ? 0.457 3.063 12.796 1.00 91.75 90 LEU A C 1
ATOM 679 O O . LEU A 1 90 ? 0.540 2.811 11.595 1.00 91.75 90 LEU A O 1
ATOM 683 N N . PHE A 1 91 ? 0.545 4.305 13.272 1.00 91.94 91 PHE A N 1
ATOM 684 C CA . PHE A 1 91 ? 0.795 5.460 12.417 1.00 91.94 91 PHE A CA 1
ATOM 685 C C . PHE A 1 91 ? 2.121 5.327 11.658 1.00 91.94 91 PHE A C 1
ATOM 687 O O . PHE A 1 91 ? 2.146 5.538 10.448 1.00 91.94 91 PHE A O 1
ATOM 694 N N . LEU A 1 92 ? 3.202 4.918 12.329 1.00 93.31 92 LEU A N 1
ATOM 695 C CA . LEU A 1 92 ? 4.505 4.714 11.687 1.00 93.31 92 LEU A CA 1
ATOM 696 C C . LEU A 1 92 ? 4.469 3.595 10.636 1.00 93.31 92 LEU A C 1
ATOM 698 O O . LEU A 1 92 ? 5.035 3.755 9.555 1.00 93.31 92 LEU A O 1
ATOM 702 N N . VAL A 1 93 ? 3.768 2.493 10.916 1.00 91.25 93 VAL A N 1
ATOM 703 C CA . VAL A 1 93 ? 3.583 1.391 9.954 1.00 91.25 93 VAL A CA 1
ATOM 704 C C . VAL A 1 93 ? 2.839 1.875 8.707 1.00 91.25 93 VAL A C 1
ATOM 706 O O . VAL A 1 93 ? 3.289 1.638 7.584 1.00 91.25 93 VAL A O 1
ATOM 709 N N . VAL A 1 94 ? 1.727 2.592 8.890 1.00 88.88 94 VAL A N 1
ATOM 710 C CA . VAL A 1 94 ? 0.932 3.132 7.777 1.00 88.88 94 VAL A CA 1
ATOM 711 C C . VAL A 1 94 ? 1.725 4.180 6.994 1.00 88.88 94 VAL A C 1
ATOM 713 O O . VAL A 1 94 ? 1.693 4.172 5.763 1.00 88.88 94 VAL A O 1
ATOM 716 N N . ALA A 1 95 ? 2.490 5.035 7.674 1.00 88.94 95 ALA A N 1
ATOM 717 C CA . ALA A 1 95 ? 3.377 5.996 7.025 1.00 88.94 95 ALA A CA 1
ATOM 718 C C . ALA A 1 95 ? 4.436 5.289 6.163 1.00 88.94 95 ALA A C 1
ATOM 720 O O . ALA A 1 95 ? 4.636 5.666 5.009 1.00 88.94 95 ALA A O 1
ATOM 721 N N . GLY A 1 96 ? 5.055 4.217 6.669 1.00 88.44 96 GLY A N 1
ATOM 722 C CA . GLY A 1 96 ? 5.998 3.398 5.900 1.00 88.44 96 GLY A CA 1
ATOM 723 C C . GLY A 1 96 ? 5.360 2.755 4.664 1.00 88.44 96 GLY A C 1
ATOM 724 O O . GLY A 1 96 ? 5.933 2.799 3.572 1.00 88.44 96 GLY A O 1
ATOM 725 N N . PHE A 1 97 ? 4.140 2.229 4.795 1.00 85.38 97 PHE A N 1
ATOM 726 C CA . PHE A 1 97 ? 3.384 1.701 3.655 1.00 85.38 97 PHE A CA 1
ATOM 727 C C . PHE A 1 97 ? 3.094 2.788 2.607 1.00 85.38 97 PHE A C 1
ATOM 729 O O . PHE A 1 97 ? 3.250 2.564 1.405 1.00 85.38 97 PHE A O 1
ATOM 736 N N . GLN A 1 98 ? 2.744 3.998 3.049 1.00 84.94 98 GLN A N 1
ATOM 737 C CA . GLN A 1 98 ? 2.492 5.123 2.152 1.00 84.94 98 GLN A CA 1
ATOM 738 C C . GLN A 1 98 ? 3.757 5.572 1.405 1.00 84.94 98 GLN A C 1
ATOM 740 O O . GLN A 1 98 ? 3.678 5.899 0.219 1.00 84.94 98 GLN A O 1
ATOM 745 N N . VAL A 1 99 ? 4.928 5.535 2.053 1.00 84.94 99 VAL A N 1
ATOM 746 C CA . VAL A 1 99 ? 6.217 5.796 1.388 1.00 84.94 99 VAL A CA 1
ATOM 747 C C . VAL A 1 99 ? 6.441 4.808 0.241 1.00 84.94 99 VAL A C 1
ATOM 749 O O . VAL A 1 99 ? 6.781 5.233 -0.861 1.00 84.94 99 VAL A O 1
ATOM 752 N N . SER A 1 100 ? 6.178 3.514 0.452 1.00 84.31 100 SER A N 1
ATOM 753 C CA . SER A 1 100 ? 6.299 2.497 -0.605 1.00 84.31 100 SER A CA 1
ATOM 754 C C . SER A 1 100 ? 5.389 2.784 -1.808 1.00 84.31 100 SER A C 1
ATOM 756 O O . SER A 1 100 ? 5.835 2.695 -2.953 1.00 84.31 100 SER A O 1
ATOM 758 N N . ASN A 1 101 ? 4.143 3.203 -1.570 1.00 85.19 101 ASN A N 1
ATOM 759 C CA . ASN A 1 101 ? 3.223 3.573 -2.650 1.00 85.19 101 ASN A CA 1
ATOM 760 C C . ASN A 1 101 ? 3.689 4.819 -3.420 1.00 85.19 101 ASN A C 1
ATOM 762 O O . ASN A 1 101 ? 3.582 4.854 -4.645 1.00 85.19 101 ASN A O 1
ATOM 766 N N . ASN A 1 102 ? 4.248 5.815 -2.728 1.00 84.25 102 ASN A N 1
ATOM 767 C CA . ASN A 1 102 ? 4.795 7.013 -3.370 1.00 84.25 102 ASN A CA 1
ATOM 768 C C . ASN A 1 102 ? 6.013 6.681 -4.248 1.00 84.25 102 ASN A C 1
ATOM 770 O O . ASN A 1 102 ? 6.113 7.179 -5.368 1.00 84.25 102 ASN A O 1
ATOM 774 N N . VAL A 1 103 ? 6.903 5.800 -3.781 1.00 84.62 103 VAL A N 1
ATOM 775 C CA . VAL A 1 103 ? 8.044 5.314 -4.579 1.00 84.62 103 VAL A CA 1
ATOM 776 C C . VAL A 1 103 ? 7.566 4.583 -5.834 1.00 84.62 103 VAL A C 1
ATOM 778 O O . VAL A 1 103 ? 8.129 4.782 -6.908 1.00 84.62 103 VAL A O 1
ATOM 781 N N . ALA A 1 104 ? 6.496 3.789 -5.738 1.00 84.12 104 ALA A N 1
ATOM 782 C CA . ALA A 1 104 ? 5.938 3.112 -6.905 1.00 84.12 104 ALA A CA 1
ATOM 783 C C . ALA A 1 104 ? 5.356 4.072 -7.947 1.00 84.12 104 ALA A C 1
ATOM 785 O O . ALA A 1 104 ? 5.533 3.849 -9.143 1.00 84.12 104 ALA A O 1
ATOM 786 N N . ILE A 1 105 ? 4.718 5.164 -7.514 1.00 83.31 105 ILE A N 1
ATOM 787 C CA . ILE A 1 105 ? 4.255 6.216 -8.429 1.00 83.31 105 ILE A CA 1
ATOM 788 C C . ILE A 1 105 ? 5.445 6.860 -9.152 1.00 83.31 105 ILE A C 1
ATOM 790 O O . ILE A 1 105 ? 5.385 7.049 -10.365 1.00 83.31 105 ILE A O 1
ATOM 794 N N . LEU A 1 106 ? 6.536 7.156 -8.439 1.00 81.94 106 LEU A N 1
ATOM 795 C CA . LEU A 1 106 ? 7.742 7.715 -9.057 1.00 81.94 106 LEU A CA 1
ATOM 796 C C . LEU A 1 106 ? 8.346 6.773 -10.101 1.00 81.94 106 LEU A C 1
ATOM 798 O O . LEU A 1 106 ? 8.594 7.206 -11.223 1.00 81.94 106 LEU A O 1
ATOM 802 N N . ALA A 1 107 ? 8.508 5.493 -9.760 1.00 82.75 107 ALA A N 1
ATOM 803 C CA . ALA A 1 107 ? 9.031 4.481 -10.678 1.00 82.75 107 ALA A CA 1
ATOM 804 C C . ALA A 1 107 ? 8.147 4.307 -11.928 1.00 82.75 107 ALA A C 1
ATOM 806 O O . ALA A 1 107 ? 8.647 4.009 -13.007 1.00 82.75 107 ALA A O 1
ATOM 807 N N . ALA A 1 108 ? 6.832 4.516 -11.804 1.00 82.19 108 ALA A N 1
ATOM 808 C CA . ALA A 1 108 ? 5.913 4.468 -12.938 1.00 82.19 108 ALA A CA 1
ATOM 809 C C . ALA A 1 108 ? 6.002 5.710 -13.845 1.00 82.19 108 ALA A C 1
ATOM 811 O O . ALA A 1 108 ? 5.719 5.610 -15.037 1.00 82.19 108 ALA A O 1
ATOM 812 N N . ILE A 1 109 ? 6.368 6.874 -13.299 1.00 79.38 109 ILE A N 1
ATOM 813 C CA . ILE A 1 109 ? 6.465 8.146 -14.036 1.00 79.38 109 ILE A CA 1
ATOM 814 C C . ILE A 1 109 ? 7.849 8.324 -14.677 1.00 79.38 109 ILE A C 1
ATOM 816 O O . ILE A 1 109 ? 7.950 8.944 -15.735 1.00 79.38 109 ILE A O 1
ATOM 820 N N . GLU A 1 110 ? 8.902 7.777 -14.068 1.00 77.94 110 GLU A N 1
ATOM 821 C CA . GLU A 1 110 ? 10.295 7.912 -14.513 1.00 77.94 110 GLU A CA 1
ATOM 822 C C . GLU A 1 110 ? 10.499 7.628 -16.017 1.00 77.94 110 GLU A C 1
ATOM 824 O O . GLU A 1 110 ? 11.015 8.522 -16.694 1.00 77.94 110 GLU A O 1
ATOM 829 N N . PRO A 1 111 ? 9.975 6.532 -16.608 1.00 78.06 111 PRO A N 1
ATOM 830 C CA . PRO A 1 111 ? 10.114 6.273 -18.046 1.00 78.06 111 PRO A CA 1
ATOM 831 C C . PRO A 1 111 ? 9.491 7.350 -18.950 1.00 78.06 111 PRO A C 1
ATOM 833 O O . PRO A 1 111 ? 9.901 7.520 -20.095 1.00 78.06 111 PRO A O 1
ATOM 836 N N . PHE A 1 112 ? 8.491 8.090 -18.462 1.00 73.62 112 PHE A N 1
ATOM 837 C CA . PHE A 1 112 ? 7.835 9.161 -19.220 1.00 73.62 112 PHE A CA 1
ATOM 838 C C . PHE A 1 112 ? 8.572 10.501 -19.116 1.00 73.62 112 PHE A C 1
ATOM 840 O O . PHE A 1 112 ? 8.414 11.354 -19.992 1.00 73.62 112 PHE A O 1
ATOM 847 N N . LEU A 1 113 ? 9.370 10.693 -18.060 1.00 68.81 113 LEU A N 1
ATOM 848 C CA . LEU A 1 113 ? 10.194 11.888 -17.861 1.00 68.81 113 LEU A CA 1
ATOM 849 C C . LEU A 1 113 ? 11.525 11.811 -18.621 1.00 68.81 113 LEU A C 1
ATOM 851 O O . LEU A 1 113 ? 12.112 12.847 -18.918 1.00 68.81 113 LEU A O 1
ATOM 855 N N . GLU A 1 114 ? 11.983 10.608 -18.965 1.00 65.38 114 GLU A N 1
ATOM 856 C CA . GLU A 1 114 ? 13.250 10.355 -19.668 1.00 65.38 114 GLU A CA 1
ATOM 857 C C . GLU A 1 114 ? 13.184 10.509 -21.193 1.00 65.38 114 GLU A C 1
ATOM 859 O O . GLU A 1 114 ? 14.085 10.060 -21.898 1.00 65.38 114 GLU A O 1
ATOM 864 N N . LYS A 1 115 ? 12.142 11.160 -21.723 1.00 56.59 115 LYS A N 1
ATOM 865 C CA . LYS A 1 115 ? 11.939 11.318 -23.169 1.00 56.59 115 LYS A CA 1
ATOM 866 C C . LYS A 1 115 ? 13.212 11.850 -23.854 1.00 56.59 115 LYS A C 1
ATOM 868 O O . LYS A 1 115 ? 13.656 12.966 -23.570 1.00 56.59 115 LYS A O 1
ATOM 873 N N . GLU A 1 116 ? 13.771 11.020 -24.742 1.00 51.22 116 GLU A N 1
ATOM 874 C CA . GLU A 1 116 ? 14.998 11.246 -25.514 1.00 51.22 116 GLU A CA 1
ATOM 875 C C . GLU A 1 116 ? 15.063 12.684 -26.059 1.00 51.22 116 GLU A C 1
ATOM 877 O O . GLU A 1 116 ? 14.258 13.074 -26.904 1.00 51.22 116 GLU A O 1
ATOM 882 N N . GLY A 1 117 ? 16.015 13.487 -25.571 1.00 54.34 117 GLY A N 1
ATOM 883 C CA . GLY A 1 117 ? 16.349 14.790 -26.165 1.00 54.34 117 GLY A CA 1
ATOM 884 C C . GLY A 1 117 ? 16.286 16.014 -25.248 1.00 54.34 117 GLY A C 1
ATOM 885 O O . GLY A 1 117 ? 16.714 17.086 -25.666 1.00 54.34 117 GLY A O 1
ATOM 886 N N . SER A 1 118 ? 15.823 15.899 -24.000 1.00 52.16 118 SER A N 1
ATOM 887 C CA . SER A 1 118 ? 15.977 16.998 -23.033 1.00 52.16 118 SER A CA 1
ATOM 888 C C . SER A 1 118 ? 17.327 16.883 -22.329 1.00 52.16 118 SER A C 1
ATOM 890 O O . SER A 1 118 ? 17.598 15.873 -21.682 1.00 52.16 118 SER A O 1
ATOM 892 N N . THR A 1 119 ? 18.177 17.907 -22.449 1.00 52.16 119 THR A N 1
ATOM 893 C CA . THR A 1 119 ? 19.385 18.075 -21.626 1.00 52.16 119 THR A CA 1
ATOM 894 C C . THR A 1 119 ? 19.014 17.806 -20.177 1.00 52.16 119 THR A C 1
ATOM 896 O O . THR A 1 119 ? 18.198 18.543 -19.619 1.00 52.16 119 THR A O 1
ATOM 899 N N . ALA A 1 120 ? 19.542 16.719 -19.612 1.00 53.72 120 ALA A N 1
ATOM 900 C CA . ALA A 1 120 ? 19.188 16.267 -18.278 1.00 53.72 120 ALA A CA 1
ATOM 901 C C . ALA A 1 120 ? 19.256 17.458 -17.309 1.00 53.72 120 ALA A C 1
ATOM 903 O O . ALA A 1 120 ? 20.332 18.048 -17.168 1.00 53.72 120 ALA A O 1
ATOM 904 N N . PRO A 1 121 ? 18.148 17.859 -16.655 1.00 55.66 121 PRO A N 1
ATOM 905 C CA . PRO A 1 121 ? 18.276 18.769 -15.535 1.00 55.66 121 PRO A CA 1
ATOM 906 C C . PRO A 1 121 ? 19.200 18.089 -14.522 1.00 55.66 121 PRO A C 1
ATOM 908 O O . PRO A 1 121 ? 19.146 16.865 -14.360 1.00 55.66 121 PRO A O 1
ATOM 911 N N . ALA A 1 122 ? 20.084 18.870 -13.892 1.00 62.50 122 ALA A N 1
ATOM 912 C CA . ALA A 1 122 ? 20.993 18.389 -12.855 1.00 62.50 122 ALA A CA 1
ATOM 913 C C . ALA A 1 122 ? 20.252 17.451 -11.885 1.00 62.50 122 ALA A C 1
ATOM 915 O O . ALA A 1 122 ? 19.049 17.616 -11.674 1.00 62.50 122 ALA A O 1
ATOM 916 N N . LEU A 1 123 ? 20.948 16.474 -11.295 1.00 62.53 123 LEU A N 1
ATOM 917 C CA . LEU A 1 123 ? 20.370 15.486 -10.366 1.00 62.53 123 LEU A CA 1
ATOM 918 C C . LEU A 1 123 ? 19.405 16.132 -9.348 1.00 62.53 123 LEU A C 1
ATOM 920 O O . LEU A 1 123 ? 18.327 15.607 -9.082 1.00 62.53 123 LEU A O 1
ATOM 924 N N . GLU A 1 124 ? 19.750 17.330 -8.877 1.00 64.12 124 GLU A N 1
ATOM 925 C CA . GLU A 1 124 ? 18.938 18.172 -7.994 1.00 64.12 124 GLU A CA 1
ATOM 926 C C . GLU A 1 124 ? 17.588 18.597 -8.602 1.00 64.12 124 GLU A C 1
ATOM 928 O O . GLU A 1 124 ? 16.557 18.513 -7.938 1.00 64.12 124 GLU A O 1
ATOM 933 N N . GLY A 1 125 ? 17.556 18.989 -9.878 1.00 67.62 125 GLY A N 1
ATOM 934 C CA . GLY A 1 125 ? 16.335 19.345 -10.603 1.00 67.62 125 GLY A CA 1
ATOM 935 C C . GLY A 1 125 ? 15.410 18.151 -10.861 1.00 67.62 125 GLY A C 1
ATOM 936 O O . GLY A 1 125 ? 14.189 18.305 -10.807 1.00 67.62 125 GLY A O 1
ATOM 937 N N . ARG A 1 126 ? 15.964 16.946 -11.072 1.00 67.75 126 ARG A N 1
ATOM 938 C CA . ARG A 1 126 ? 15.165 15.708 -11.211 1.00 67.75 126 ARG A CA 1
ATOM 939 C C . ARG A 1 126 ? 14.500 15.333 -9.886 1.00 67.75 126 ARG A C 1
ATOM 941 O O . ARG A 1 126 ? 13.297 15.079 -9.860 1.00 67.75 126 ARG A O 1
ATOM 948 N N . VAL A 1 127 ? 15.255 15.373 -8.788 1.00 70.56 127 VAL A N 1
ATOM 949 C CA . VAL A 1 127 ? 14.738 15.088 -7.439 1.00 70.56 127 VAL A CA 1
ATOM 950 C C . VAL A 1 127 ? 13.698 16.131 -7.018 1.00 70.56 127 VAL A C 1
ATOM 952 O O . VAL A 1 127 ? 12.633 15.766 -6.523 1.00 70.56 127 VAL A O 1
ATOM 955 N N . ALA A 1 128 ? 13.944 17.418 -7.278 1.00 72.88 128 ALA A N 1
ATOM 956 C CA . ALA A 1 128 ? 12.987 18.482 -6.975 1.00 72.88 128 ALA A CA 1
ATOM 957 C C . ALA A 1 128 ? 11.664 18.316 -7.741 1.00 72.88 128 ALA A C 1
ATOM 959 O O . ALA A 1 128 ? 10.592 18.500 -7.163 1.00 72.88 128 ALA A O 1
ATOM 960 N N . LEU A 1 129 ? 11.719 17.913 -9.016 1.00 75.75 129 LEU A N 1
ATOM 961 C CA . LEU A 1 129 ? 10.527 17.651 -9.825 1.00 75.75 129 LEU A CA 1
ATOM 962 C C . LEU A 1 129 ? 9.753 16.421 -9.326 1.00 75.75 129 LEU A C 1
ATOM 964 O O . LEU A 1 129 ? 8.532 16.483 -9.191 1.00 75.75 129 LEU A O 1
ATOM 968 N N . GLN A 1 130 ? 10.446 15.332 -8.984 1.00 75.19 130 GLN A N 1
ATOM 969 C CA . GLN A 1 130 ? 9.834 14.133 -8.399 1.00 75.19 130 GLN A CA 1
ATOM 970 C C . GLN A 1 130 ? 9.139 14.437 -7.062 1.00 75.19 130 GLN A C 1
ATOM 972 O O . GLN A 1 130 ? 7.983 14.056 -6.860 1.00 75.19 130 GLN A O 1
ATOM 977 N N . ILE A 1 131 ? 9.807 15.177 -6.171 1.00 78.25 131 ILE A N 1
ATOM 978 C CA . ILE A 1 131 ? 9.224 15.625 -4.898 1.00 78.25 131 ILE A CA 1
ATOM 979 C C . ILE A 1 131 ? 8.030 16.551 -5.161 1.00 78.25 131 ILE A C 1
ATOM 981 O O . ILE A 1 131 ? 6.980 16.376 -4.545 1.00 78.25 131 ILE A O 1
ATOM 985 N N . GLY A 1 132 ? 8.151 17.487 -6.106 1.00 81.69 132 GLY A N 1
ATOM 986 C CA . GLY A 1 132 ? 7.075 18.401 -6.489 1.00 81.69 132 GLY A CA 1
ATOM 987 C C . GLY A 1 132 ? 5.815 17.673 -6.960 1.00 81.69 132 GLY A C 1
ATOM 988 O O . GLY A 1 132 ? 4.719 17.993 -6.499 1.00 81.69 132 GLY A O 1
ATOM 989 N N . ILE A 1 133 ? 5.964 16.646 -7.804 1.00 81.75 133 ILE A N 1
ATOM 990 C CA . ILE A 1 133 ? 4.850 15.803 -8.268 1.00 81.75 133 ILE A CA 1
ATOM 991 C C . ILE A 1 133 ? 4.194 15.068 -7.094 1.00 81.75 133 ILE A C 1
ATOM 993 O O . ILE A 1 133 ? 2.967 15.063 -6.987 1.00 81.75 133 ILE A O 1
ATOM 997 N N . LEU A 1 134 ? 4.983 14.475 -6.192 1.00 82.94 134 LEU A N 1
ATOM 998 C CA . LEU A 1 134 ? 4.444 13.750 -5.038 1.00 82.94 134 LEU A CA 1
ATOM 999 C C . LEU A 1 134 ? 3.690 14.666 -4.075 1.00 82.94 134 LEU A C 1
ATOM 1001 O O . LEU A 1 134 ? 2.597 14.312 -3.625 1.00 82.94 134 LEU A O 1
ATOM 1005 N N . VAL A 1 135 ? 4.257 15.832 -3.760 1.00 83.94 135 VAL A N 1
ATOM 1006 C CA . VAL A 1 135 ? 3.619 16.821 -2.883 1.00 83.94 135 VAL A CA 1
ATOM 1007 C C . VAL A 1 135 ? 2.327 17.316 -3.521 1.00 83.94 135 VAL A C 1
ATOM 1009 O O . VAL A 1 135 ? 1.287 17.300 -2.863 1.00 83.94 135 VAL A O 1
ATOM 1012 N N . PHE A 1 136 ? 2.359 17.676 -4.807 1.00 86.75 136 PHE A N 1
ATOM 1013 C CA . PHE A 1 136 ? 1.170 18.099 -5.542 1.00 86.75 136 PHE A CA 1
ATOM 1014 C C . PHE A 1 136 ? 0.074 17.029 -5.509 1.00 86.75 136 PHE A C 1
ATOM 1016 O O . PHE A 1 136 ? -1.066 17.336 -5.168 1.00 86.75 136 PHE A O 1
ATOM 1023 N N . LEU A 1 137 ? 0.413 15.771 -5.800 1.00 83.25 137 LEU A N 1
ATOM 1024 C CA . LEU A 1 137 ? -0.551 14.673 -5.837 1.00 83.25 137 LEU A CA 1
ATOM 1025 C C . LEU A 1 137 ? -1.165 14.408 -4.455 1.00 83.25 137 LEU A C 1
ATOM 1027 O O . LEU A 1 137 ? -2.383 14.273 -4.347 1.00 83.25 137 LEU A O 1
ATOM 1031 N N . ASN A 1 138 ? -0.359 14.398 -3.389 1.00 83.38 138 ASN A N 1
ATOM 1032 C CA . ASN A 1 138 ? -0.863 14.209 -2.025 1.00 83.38 138 ASN A CA 1
ATOM 1033 C C . ASN A 1 138 ? -1.760 15.375 -1.580 1.00 83.38 138 ASN A C 1
ATOM 1035 O O . ASN A 1 138 ? -2.852 15.145 -1.060 1.00 83.38 138 ASN A O 1
ATOM 1039 N N . VAL A 1 139 ? -1.349 16.623 -1.831 1.00 84.94 139 VAL A N 1
ATOM 1040 C CA . VAL A 1 139 ? -2.153 17.814 -1.508 1.00 84.94 139 VAL A CA 1
ATOM 1041 C C . VAL A 1 139 ? -3.450 17.830 -2.313 1.00 84.94 139 VAL A C 1
ATOM 1043 O O . VAL A 1 139 ? -4.507 18.120 -1.755 1.00 84.94 139 VAL A O 1
ATOM 1046 N N . PHE A 1 140 ? -3.401 17.467 -3.595 1.00 85.50 140 PHE A N 1
ATOM 1047 C CA . PHE A 1 140 ? -4.581 17.357 -4.447 1.00 85.50 140 PHE A CA 1
ATOM 1048 C C . PHE A 1 140 ? -5.574 16.324 -3.904 1.00 85.50 140 PHE A C 1
ATOM 1050 O O . PHE A 1 140 ? -6.760 16.626 -3.773 1.00 85.50 140 PHE A O 1
ATOM 1057 N N . VAL A 1 141 ? -5.101 15.136 -3.517 1.00 80.62 141 VAL A N 1
ATOM 1058 C CA . VAL A 1 141 ? -5.950 14.094 -2.919 1.00 80.62 141 VAL A CA 1
ATOM 1059 C C . VAL A 1 141 ? -6.592 14.586 -1.619 1.00 80.62 141 VAL A C 1
ATOM 1061 O O . VAL A 1 141 ? -7.805 14.447 -1.451 1.00 80.62 141 VAL A O 1
ATOM 1064 N N . ILE A 1 142 ? -5.819 15.217 -0.729 1.00 82.62 142 ILE A N 1
ATOM 1065 C CA . ILE A 1 142 ? -6.339 15.783 0.527 1.00 82.62 142 ILE A CA 1
ATOM 1066 C C . ILE A 1 142 ? -7.392 16.861 0.241 1.00 82.62 142 ILE A C 1
ATOM 1068 O O . ILE A 1 142 ? -8.470 16.839 0.837 1.00 82.62 142 ILE A O 1
ATOM 1072 N N . ALA A 1 143 ? -7.115 17.771 -0.695 1.00 84.25 143 ALA A N 1
ATOM 1073 C CA . ALA A 1 143 ? -8.026 18.846 -1.073 1.00 84.25 143 ALA A CA 1
ATOM 1074 C C . ALA A 1 143 ? -9.343 18.302 -1.640 1.00 84.25 143 ALA A C 1
ATOM 1076 O O . ALA A 1 143 ? -10.415 18.784 -1.276 1.00 84.25 143 ALA A O 1
ATOM 1077 N N . VAL A 1 144 ? -9.285 17.268 -2.483 1.00 81.00 144 VAL A N 1
ATOM 1078 C CA . VAL A 1 144 ? -10.475 16.596 -3.019 1.00 81.00 144 VAL A CA 1
ATOM 1079 C C . VAL A 1 144 ? -11.290 15.968 -1.886 1.00 81.00 144 VAL A C 1
ATOM 1081 O O . VAL A 1 144 ? -12.494 16.220 -1.807 1.00 81.00 144 VAL A O 1
ATOM 1084 N N . ILE A 1 145 ? -10.649 15.234 -0.970 1.00 78.25 145 ILE A N 1
ATOM 1085 C CA . ILE A 1 145 ? -11.324 14.592 0.171 1.00 78.25 145 ILE A CA 1
ATOM 1086 C C . ILE A 1 145 ? -12.018 15.623 1.072 1.00 78.25 145 ILE A C 1
ATOM 1088 O O . ILE A 1 145 ? -13.172 15.424 1.448 1.00 78.25 145 ILE A O 1
ATOM 1092 N N . TYR A 1 146 ? -11.356 16.743 1.376 1.00 76.88 146 TYR A N 1
ATOM 1093 C CA . TYR A 1 146 ? -11.927 17.800 2.219 1.00 76.88 146 TYR A CA 1
ATOM 1094 C C . TYR A 1 146 ? -13.019 18.618 1.516 1.00 76.88 146 TYR A C 1
ATOM 1096 O O . TYR A 1 146 ? -13.933 19.124 2.167 1.00 76.88 146 TYR A O 1
ATOM 1104 N N . ARG A 1 147 ? -12.940 18.773 0.188 1.00 77.12 147 ARG A N 1
ATOM 1105 C CA . ARG A 1 147 ? -13.881 19.603 -0.580 1.00 77.12 147 ARG A CA 1
ATOM 1106 C C . ARG A 1 147 ? -15.209 18.900 -0.851 1.00 77.12 147 ARG A C 1
ATOM 1108 O O . ARG A 1 147 ? -16.236 19.577 -0.924 1.00 77.12 147 ARG A O 1
ATOM 1115 N N . PHE A 1 148 ? -15.204 17.579 -1.015 1.00 72.38 148 PHE A N 1
ATOM 1116 C CA . PHE A 1 148 ? -16.384 16.814 -1.412 1.00 72.38 148 PHE A CA 1
ATOM 1117 C C . PHE A 1 148 ? -16.811 15.836 -0.303 1.00 72.38 148 PHE A C 1
ATOM 1119 O O . PHE A 1 148 ? -16.278 14.741 -0.167 1.00 72.38 148 PHE A O 1
ATOM 1126 N N . GLY A 1 149 ? -17.854 16.188 0.455 1.00 65.12 149 GLY A N 1
ATOM 1127 C CA . GLY A 1 149 ? -18.362 15.360 1.563 1.00 65.12 149 GLY A CA 1
ATOM 1128 C C . GLY A 1 149 ? -19.021 14.024 1.167 1.00 65.12 149 GLY A C 1
ATOM 1129 O O . GLY A 1 149 ? -19.318 13.220 2.039 1.00 65.12 149 GLY A O 1
ATOM 1130 N N . ASN A 1 150 ? -19.247 13.756 -0.129 1.00 66.25 150 ASN A N 1
ATOM 1131 C CA . ASN A 1 150 ? -19.949 12.559 -0.638 1.00 66.25 150 ASN A CA 1
ATOM 1132 C C . ASN A 1 150 ? -19.104 11.714 -1.619 1.00 66.25 150 ASN A C 1
ATOM 1134 O O . ASN A 1 150 ? -19.624 11.113 -2.563 1.00 66.25 150 ASN A O 1
ATOM 1138 N N . LEU A 1 151 ? -17.786 11.648 -1.412 1.00 68.00 151 LEU A N 1
ATOM 1139 C CA . LEU A 1 151 ? -16.857 10.965 -2.324 1.00 68.00 151 LEU A CA 1
ATOM 1140 C C . LEU A 1 151 ? -16.854 9.443 -2.256 1.00 68.00 151 LEU A C 1
ATOM 1142 O O . LEU A 1 151 ? -16.296 8.821 -3.155 1.00 68.00 151 LEU A O 1
ATOM 1146 N N . TYR A 1 152 ? -17.486 8.833 -1.255 1.00 68.56 152 TYR A N 1
ATOM 1147 C CA . TYR A 1 152 ? -17.373 7.388 -1.059 1.00 68.56 152 TYR A CA 1
ATOM 1148 C C . TYR A 1 152 ? -17.780 6.594 -2.310 1.00 68.56 152 TYR A C 1
ATOM 1150 O O . TYR A 1 152 ? -16.998 5.803 -2.827 1.00 68.56 152 TYR A O 1
ATOM 1158 N N . LYS A 1 153 ? -18.969 6.868 -2.868 1.00 71.00 153 LYS A N 1
ATOM 1159 C CA . LYS A 1 153 ? -19.474 6.141 -4.047 1.00 71.00 153 LYS A CA 1
ATOM 1160 C C . LYS A 1 153 ? -18.675 6.433 -5.332 1.00 71.00 153 LYS A C 1
ATOM 1162 O O . LYS A 1 153 ? -18.398 5.478 -6.059 1.00 71.00 153 LYS A O 1
ATOM 1167 N N . PRO A 1 154 ? -18.329 7.695 -5.669 1.00 78.06 154 PRO A N 1
ATOM 1168 C CA . PRO A 1 154 ? -17.467 7.983 -6.817 1.00 78.06 154 PRO A CA 1
ATOM 1169 C C . PRO A 1 154 ? -16.072 7.361 -6.703 1.00 78.06 154 PRO A C 1
ATOM 1171 O O . PRO A 1 154 ? -15.621 6.723 -7.652 1.00 78.06 154 PRO A O 1
ATOM 1174 N N . VAL A 1 155 ? -15.417 7.497 -5.545 1.00 75.81 155 VAL A N 1
ATOM 1175 C CA . VAL A 1 155 ? -14.064 6.971 -5.303 1.00 75.81 155 VAL A CA 1
ATOM 1176 C C . VAL A 1 155 ? -14.065 5.450 -5.334 1.00 75.81 155 VAL A C 1
ATOM 1178 O O . VAL A 1 155 ? -13.210 4.862 -5.985 1.00 75.81 155 VAL A O 1
ATOM 1181 N N . GLU A 1 156 ? -15.063 4.801 -4.733 1.00 75.38 156 GLU A N 1
ATOM 1182 C CA . GLU A 1 156 ? -15.232 3.351 -4.832 1.00 75.38 156 GLU A CA 1
ATOM 1183 C C . GLU A 1 156 ? -15.342 2.894 -6.297 1.00 75.38 156 GLU A C 1
ATOM 1185 O O . GLU A 1 156 ? -14.699 1.922 -6.696 1.00 75.38 156 GLU A O 1
ATOM 1190 N N . ARG A 1 157 ? -16.161 3.565 -7.120 1.00 77.31 157 ARG A N 1
ATOM 1191 C CA . ARG A 1 157 ? -16.302 3.199 -8.541 1.00 77.31 157 ARG A CA 1
ATOM 1192 C C . ARG A 1 157 ? -15.004 3.409 -9.315 1.00 77.31 157 ARG A C 1
ATOM 1194 O O . ARG A 1 157 ? -14.652 2.548 -10.118 1.00 77.31 157 ARG A O 1
ATOM 1201 N N . LEU A 1 158 ? -14.301 4.509 -9.052 1.00 82.00 158 LEU A N 1
ATOM 1202 C CA . LEU A 1 158 ? -13.008 4.804 -9.662 1.00 82.00 158 LEU A CA 1
ATOM 1203 C C . LEU A 1 158 ? -11.963 3.744 -9.290 1.00 82.00 158 LEU A C 1
ATOM 1205 O O . LEU A 1 158 ? -11.323 3.190 -10.178 1.00 82.00 158 LEU A O 1
ATOM 1209 N N . LEU A 1 159 ? -11.840 3.411 -8.001 1.00 77.81 159 LEU A N 1
ATOM 1210 C CA . LEU A 1 159 ? -10.910 2.392 -7.508 1.00 77.81 159 LEU A CA 1
ATOM 1211 C C . LEU A 1 159 ? -11.189 1.026 -8.135 1.00 77.81 159 LEU A C 1
ATOM 1213 O O . LEU A 1 159 ? -10.261 0.384 -8.616 1.00 77.81 159 LEU A O 1
ATOM 1217 N N . LYS A 1 160 ? -12.460 0.607 -8.212 1.00 76.88 160 LYS A N 1
ATOM 1218 C CA . LYS A 1 160 ? -12.835 -0.642 -8.899 1.00 76.88 160 LYS A CA 1
ATOM 1219 C C . LYS A 1 160 ? -12.393 -0.641 -10.366 1.00 76.88 160 LYS A C 1
ATOM 1221 O O . LYS A 1 160 ? -11.888 -1.655 -10.840 1.00 76.88 160 LYS A O 1
ATOM 1226 N N . GLY A 1 161 ? -12.548 0.488 -11.062 1.00 82.50 161 GLY A N 1
ATOM 1227 C CA . GLY A 1 161 ? -12.099 0.647 -12.447 1.00 82.50 161 GLY A CA 1
ATOM 1228 C C . GLY A 1 161 ? -10.580 0.551 -12.598 1.00 82.50 161 GLY A C 1
ATOM 1229 O O . GLY A 1 161 ? -10.099 -0.207 -13.436 1.00 82.50 161 GLY A O 1
ATOM 1230 N N . ILE A 1 162 ? -9.825 1.265 -11.757 1.00 82.00 162 ILE A N 1
ATOM 1231 C CA . ILE A 1 162 ? -8.354 1.253 -11.783 1.00 82.00 162 ILE A CA 1
ATOM 1232 C C . ILE A 1 162 ? -7.816 -0.147 -11.468 1.00 82.00 162 ILE A C 1
ATOM 1234 O O . ILE A 1 162 ? -6.934 -0.636 -12.164 1.00 82.00 162 ILE A O 1
ATOM 1238 N N . VAL A 1 163 ? -8.365 -0.827 -10.463 1.00 80.88 163 VAL A N 1
ATOM 1239 C CA . VAL A 1 163 ? -7.924 -2.179 -10.080 1.00 80.88 163 VAL A CA 1
ATOM 1240 C C . VAL A 1 163 ? -8.178 -3.175 -11.202 1.00 80.88 163 VAL A C 1
ATOM 1242 O O . VAL A 1 163 ? -7.295 -3.964 -11.531 1.00 80.88 163 VAL A O 1
ATOM 1245 N N . LEU A 1 164 ? -9.359 -3.117 -11.822 1.00 82.62 164 LEU A N 1
ATOM 1246 C CA . LEU A 1 164 ? -9.678 -3.975 -12.957 1.00 82.62 164 LEU A CA 1
ATOM 1247 C C . LEU A 1 164 ? -8.705 -3.736 -14.116 1.00 82.62 164 LEU A C 1
ATOM 1249 O O . LEU A 1 164 ? -8.196 -4.697 -14.687 1.00 82.62 164 LEU A O 1
AT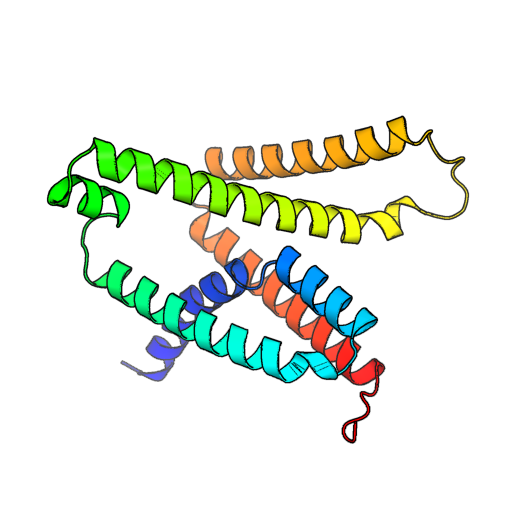OM 1253 N N . LEU A 1 165 ? -8.4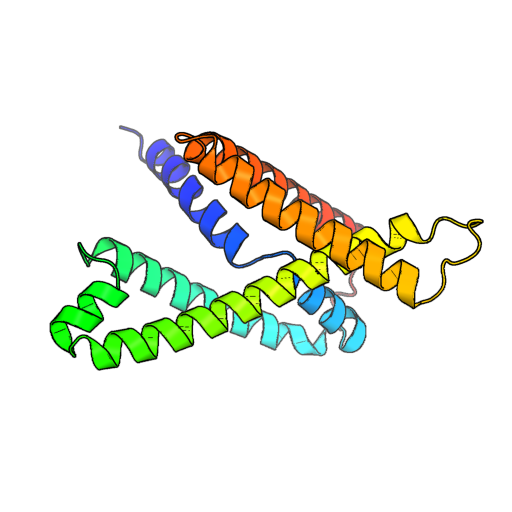05 -2.469 -14.421 1.00 86.88 165 LEU A N 1
ATOM 1254 C CA . LEU A 1 165 ? -7.421 -2.105 -15.439 1.00 86.88 165 LEU A CA 1
ATOM 1255 C C . LEU A 1 165 ? -6.050 -2.718 -15.131 1.00 86.88 165 LEU A C 1
ATOM 1257 O O . LEU A 1 165 ? -5.449 -3.334 -16.006 1.00 86.88 165 LEU A O 1
ATOM 1261 N N . VAL A 1 166 ? -5.573 -2.598 -13.890 1.00 83.69 166 VAL A N 1
ATOM 1262 C CA . VAL A 1 166 ? -4.275 -3.149 -13.483 1.00 83.69 166 VAL A CA 1
ATOM 1263 C C . VAL A 1 166 ? -4.243 -4.670 -13.638 1.00 83.69 166 VAL A C 1
ATOM 1265 O O . VAL A 1 166 ? -3.298 -5.196 -14.224 1.00 83.69 166 VAL A O 1
ATOM 1268 N N . VAL A 1 167 ? -5.283 -5.380 -13.193 1.00 83.50 167 VAL A N 1
ATOM 1269 C CA . VAL A 1 167 ? -5.384 -6.841 -13.362 1.00 83.50 167 VAL A CA 1
ATOM 1270 C C . VAL A 1 167 ? -5.337 -7.232 -14.841 1.00 83.50 167 VAL A C 1
ATOM 1272 O O . VAL A 1 167 ? -4.612 -8.158 -15.203 1.00 83.50 167 VAL A O 1
ATOM 1275 N N . VAL A 1 168 ? -6.056 -6.510 -15.705 1.00 88.00 168 VAL A N 1
ATOM 1276 C CA . VAL A 1 168 ? -6.046 -6.754 -17.155 1.00 88.00 168 VAL A CA 1
ATOM 1277 C C . VAL A 1 168 ? -4.653 -6.515 -17.745 1.00 88.00 168 VAL A C 1
ATOM 1279 O O . VAL A 1 168 ? -4.164 -7.360 -18.493 1.00 88.00 168 VAL A O 1
ATOM 1282 N N . CYS A 1 169 ? -3.979 -5.423 -17.379 1.00 87.75 169 CYS A N 1
ATOM 1283 C CA . CYS A 1 169 ? -2.617 -5.137 -17.836 1.00 87.75 169 CYS A CA 1
ATOM 1284 C C . CYS A 1 169 ? -1.626 -6.238 -17.426 1.00 87.75 169 CYS A C 1
ATOM 1286 O O . CYS A 1 169 ? -0.826 -6.683 -18.248 1.00 87.75 169 CYS A O 1
ATOM 1288 N N . PHE A 1 170 ? -1.693 -6.715 -16.179 1.00 85.12 170 PHE A N 1
ATOM 1289 C CA . PHE A 1 170 ? -0.850 -7.821 -15.716 1.00 85.12 170 PHE A CA 1
ATOM 1290 C C . PHE A 1 170 ? -1.161 -9.134 -16.440 1.00 85.12 170 PHE A C 1
ATOM 1292 O O . PHE A 1 170 ? -0.232 -9.848 -16.810 1.00 85.12 170 P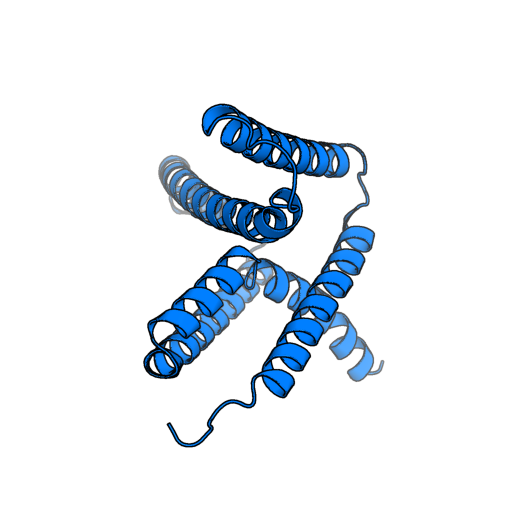HE A O 1
ATOM 1299 N N . ALA A 1 171 ? -2.437 -9.438 -16.692 1.00 87.25 171 ALA A N 1
ATOM 1300 C CA . ALA A 1 171 ? -2.826 -10.627 -17.445 1.00 87.25 171 ALA A CA 1
ATOM 1301 C C . ALA A 1 171 ? -2.270 -10.590 -18.876 1.00 87.25 171 ALA A C 1
ATOM 1303 O O . ALA A 1 171 ? -1.675 -11.565 -19.328 1.00 87.25 171 ALA A O 1
ATOM 1304 N N . ILE A 1 172 ? -2.394 -9.451 -19.567 1.00 91.12 172 ILE A N 1
ATOM 1305 C CA . ILE A 1 172 ? -1.818 -9.254 -20.905 1.00 91.12 172 ILE A CA 1
ATOM 1306 C C . ILE A 1 172 ? -0.298 -9.452 -20.862 1.00 91.12 172 ILE A C 1
ATOM 1308 O O . ILE A 1 172 ? 0.229 -10.244 -21.641 1.00 91.12 172 ILE A O 1
ATOM 1312 N N . ASN A 1 173 ? 0.398 -8.806 -19.920 1.00 88.00 173 ASN A N 1
ATOM 1313 C CA . ASN A 1 173 ? 1.846 -8.970 -19.760 1.00 88.00 173 ASN A CA 1
ATOM 1314 C C . ASN A 1 173 ? 2.246 -10.429 -19.521 1.00 88.00 173 ASN A C 1
ATOM 1316 O O . ASN A 1 173 ? 3.226 -10.883 -20.101 1.00 88.00 173 ASN A O 1
ATOM 1320 N N . LEU A 1 174 ? 1.480 -11.181 -18.729 1.00 86.25 174 LEU A N 1
ATOM 1321 C CA . LEU A 1 174 ? 1.735 -12.600 -18.491 1.00 86.25 174 LEU A CA 1
ATOM 1322 C C . LEU A 1 174 ? 1.618 -13.427 -19.781 1.00 86.25 174 LEU A C 1
ATOM 1324 O O . LEU A 1 174 ? 2.481 -14.257 -20.056 1.00 86.25 174 LEU A O 1
ATOM 1328 N N . PHE A 1 175 ? 0.587 -13.184 -20.597 1.00 87.44 175 PHE A N 1
ATOM 1329 C CA . PHE A 1 175 ? 0.426 -13.882 -21.876 1.00 87.44 175 PHE A CA 1
ATOM 1330 C C . PHE A 1 175 ? 1.530 -13.535 -22.880 1.00 87.44 175 PHE A C 1
ATOM 1332 O O . PHE A 1 175 ? 1.991 -14.415 -23.609 1.00 87.44 175 PHE A O 1
ATOM 1339 N N . LEU A 1 176 ? 1.977 -12.276 -22.911 1.00 89.19 176 LEU A N 1
ATOM 1340 C CA . LEU A 1 176 ? 3.079 -11.848 -23.777 1.00 89.19 176 LEU A CA 1
ATOM 1341 C C . LEU A 1 176 ? 4.431 -12.389 -23.301 1.00 89.19 176 LEU A C 1
ATOM 1343 O O . LEU A 1 176 ? 5.259 -12.752 -24.134 1.00 89.19 176 LEU A O 1
ATOM 1347 N N . ALA A 1 177 ? 4.642 -12.470 -21.986 1.00 83.56 177 ALA A N 1
ATOM 1348 C CA . ALA A 1 177 ? 5.891 -12.936 -21.393 1.00 83.56 177 ALA A CA 1
ATOM 1349 C C . ALA A 1 177 ? 6.168 -14.426 -21.652 1.00 83.56 177 ALA A C 1
ATOM 1351 O O . ALA A 1 177 ? 7.322 -14.828 -21.554 1.00 83.56 177 ALA A O 1
ATOM 1352 N N . LYS A 1 178 ? 5.142 -15.227 -21.998 1.00 81.19 178 LYS A N 1
ATOM 1353 C CA . LYS A 1 178 ? 5.232 -16.685 -22.227 1.00 81.19 178 LYS A CA 1
ATOM 1354 C C . LYS A 1 178 ? 6.042 -17.384 -21.120 1.00 81.19 178 LYS A C 1
ATOM 1356 O O . LYS A 1 178 ? 7.145 -17.861 -21.383 1.00 81.19 178 LYS A O 1
ATOM 1361 N N . PRO A 1 179 ? 5.519 -17.421 -19.882 1.00 76.38 179 PRO A N 1
ATOM 1362 C CA . PRO A 1 179 ? 6.249 -17.980 -18.755 1.00 76.38 179 PRO A CA 1
ATOM 1363 C C . PRO A 1 179 ? 6.566 -19.456 -18.997 1.00 76.38 179 PRO A C 1
ATOM 1365 O O . PRO A 1 179 ? 5.691 -20.233 -19.382 1.00 76.38 179 PRO A O 1
ATOM 1368 N N . ASP A 1 180 ? 7.818 -19.834 -18.757 1.00 77.94 180 ASP A N 1
ATOM 1369 C CA . ASP A 1 180 ? 8.214 -21.236 -18.701 1.00 77.94 180 ASP A CA 1
ATOM 1370 C C . ASP A 1 180 ? 7.570 -21.899 -17.471 1.00 77.94 180 ASP A C 1
ATOM 1372 O O . ASP A 1 180 ? 7.856 -21.522 -16.336 1.00 77.94 180 ASP A O 1
ATOM 1376 N N . LEU A 1 181 ? 6.640 -22.829 -17.705 1.00 71.19 181 LEU A N 1
ATOM 1377 C CA . LEU A 1 181 ? 5.862 -23.518 -16.666 1.00 71.19 181 LEU A CA 1
ATOM 1378 C C . LEU A 1 181 ? 6.605 -24.733 -16.079 1.00 71.19 181 LEU A C 1
ATOM 1380 O O . LEU A 1 181 ? 6.064 -25.400 -15.198 1.00 71.19 181 LEU A O 1
ATOM 1384 N N . GLY A 1 182 ? 7.796 -25.053 -16.601 1.00 57.78 182 GLY A N 1
ATOM 1385 C CA . GLY A 1 182 ? 8.580 -26.234 -16.230 1.00 57.78 182 GLY A CA 1
ATOM 1386 C C . GLY A 1 182 ? 9.789 -25.975 -15.325 1.00 57.78 182 GLY A C 1
ATOM 1387 O O . GLY A 1 182 ? 10.545 -26.916 -15.089 1.00 57.78 182 GLY A O 1
ATOM 1388 N N . ALA A 1 183 ? 9.992 -24.738 -14.860 1.00 51.38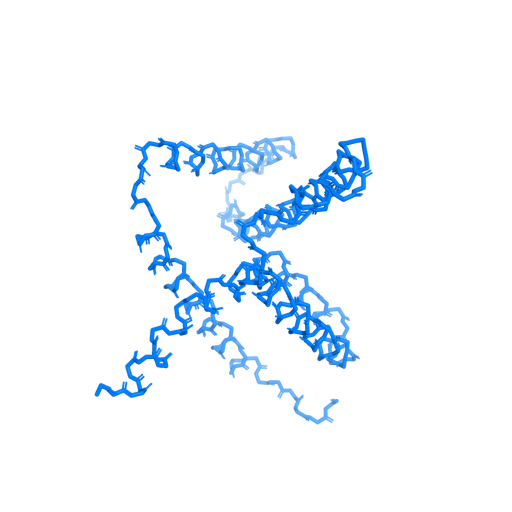 183 ALA A N 1
ATOM 1389 C CA . ALA A 1 183 ? 11.139 -24.318 -14.046 1.00 51.38 183 ALA A CA 1
ATOM 1390 C C . ALA A 1 183 ? 10.837 -24.259 -12.540 1.00 51.38 183 ALA A C 1
ATOM 1392 O O . ALA A 1 183 ? 9.710 -23.857 -12.167 1.00 51.38 183 ALA A O 1
#

Sequence (183 aa):
MNRFLEFLRSIGPAIIVAAVVCGPGSMLMSSKTGAIYGYQMIWVLVLAAILMWSMVVLSARLGVVHEHTLLQELANRLGRPVAALVGIFLFLVVAGFQVSNNVAILAAIEPFLEKEGSTAPALEGRVALQIGILVFLNVFVIAVIYRFGNLYKPVERLLKGIVLLVVVCFAINLFLAKPDLGA

pLDDT: mean 80.08, std 10.03, range [51.22, 93.81]

Foldseek 3Di:
DDVVVVVVVVVLVVLVVVLVVCALLVVVVVVVCCVVPPCPCVVVVVVVVVVVVVVVVVVVVVVVVDPDDPLVVCCVPVNDVVSVVVVVVVVVVVVVVVVSNLVSVLVVCVVVVPPPDDPDDPPVVSVVVSVVVSVVVVVVVVCVPVVDVPCPVVVSVVSSVVSVVVVVVVVVVCVVVVDDPPD

Radius of gyration: 20.58 Å; chains: 1; bounding box: 56×46×55 Å

Secondary structure (DSSP, 8-state):
--HHHHHHHHHHHHHHHHHHHT-HHHHHHHHHHHHHHGGGGHHHHHHHHHHHHHHHHHHHHHHHH-SS-HHHHHHHHH-HHHHHHHHHHHHHHHHHHHHHHHHHHHHHHHHHH--TTS----HHHHHHHHHHHHHHHHHHHHHHHHH-TT-HHHHHHHHHHHHHHHHHHHHHHHHHH---TT-